Protein AF-A0A9P1BM18-F1 (afdb_monomer_lite)

Radius of gyration: 17.53 Å; chains: 1; bounding box: 38×43×51 Å

Structure (mmCIF, N/CA/C/O backbone):
data_AF-A0A9P1BM18-F1
#
_entry.id   AF-A0A9P1BM18-F1
#
loop_
_atom_site.group_PDB
_atom_site.id
_atom_site.type_symbol
_atom_site.label_atom_id
_atom_site.label_alt_id
_atom_site.label_comp_id
_atom_site.label_asym_id
_atom_site.label_entity_id
_atom_site.label_seq_id
_atom_site.pdbx_PDB_ins_code
_atom_site.Cartn_x
_atom_site.Cartn_y
_atom_site.Cartn_z
_atom_site.occupancy
_atom_site.B_iso_or_equiv
_atom_site.auth_seq_id
_atom_site.auth_comp_id
_atom_site.auth_asym_id
_atom_site.auth_atom_id
_atom_site.pdbx_PDB_model_num
ATOM 1 N N . MET A 1 1 ? -6.575 -26.253 1.799 1.00 38.50 1 MET A N 1
ATOM 2 C CA . MET A 1 1 ? -7.769 -25.428 2.100 1.00 38.50 1 MET A CA 1
ATOM 3 C C . MET A 1 1 ? -7.690 -24.158 1.262 1.00 38.50 1 MET A C 1
ATOM 5 O O . MET A 1 1 ? -6.862 -23.307 1.556 1.00 38.50 1 MET A O 1
ATOM 9 N N . ILE A 1 2 ? -8.467 -24.054 0.180 1.00 36.88 2 ILE A N 1
ATOM 10 C CA . ILE A 1 2 ? -8.461 -22.862 -0.682 1.00 36.88 2 ILE A CA 1
ATOM 11 C C . ILE A 1 2 ? -9.243 -21.767 0.045 1.00 36.88 2 ILE A C 1
ATOM 13 O O . ILE A 1 2 ? -10.461 -21.842 0.202 1.00 36.88 2 ILE A O 1
ATOM 17 N N . SER A 1 3 ? -8.512 -20.781 0.556 1.00 43.50 3 SER A N 1
ATOM 18 C CA . SER A 1 3 ? -9.068 -19.553 1.111 1.00 43.50 3 SER A CA 1
ATOM 19 C C . SER A 1 3 ? -9.891 -18.851 0.031 1.00 43.50 3 SER A C 1
ATOM 21 O O . SER A 1 3 ? -9.333 -18.417 -0.972 1.00 43.50 3 SER A O 1
ATOM 23 N N . LYS A 1 4 ? -11.208 -18.730 0.222 1.00 51.62 4 LYS A N 1
ATOM 24 C CA . LYS A 1 4 ? -12.074 -17.987 -0.700 1.00 51.62 4 LYS A CA 1
ATOM 25 C C . LYS A 1 4 ? -11.696 -16.497 -0.621 1.00 51.62 4 LYS A C 1
ATOM 27 O O . LYS A 1 4 ? -11.716 -15.912 0.456 1.00 51.62 4 LYS A O 1
ATOM 32 N N . SER A 1 5 ? -11.309 -15.871 -1.724 1.00 51.81 5 SER A N 1
ATOM 33 C CA . SER A 1 5 ? -11.218 -14.403 -1.811 1.00 51.81 5 SER A CA 1
ATOM 34 C C . SER A 1 5 ? -12.607 -13.873 -2.162 1.00 51.81 5 SER A C 1
ATOM 36 O O . SER A 1 5 ? -13.299 -14.493 -2.968 1.00 51.81 5 SER A O 1
ATOM 38 N N . ARG A 1 6 ? -13.072 -12.803 -1.505 1.00 58.78 6 ARG A N 1
ATOM 39 C CA . ARG A 1 6 ? -14.475 -12.342 -1.627 1.00 58.78 6 ARG A CA 1
ATOM 40 C C . ARG A 1 6 ? -14.665 -11.040 -2.391 1.00 58.78 6 ARG A C 1
ATOM 42 O O . ARG A 1 6 ? -15.806 -10.669 -2.633 1.00 58.78 6 ARG A O 1
ATOM 49 N N . VAL A 1 7 ? -13.590 -10.384 -2.809 1.00 53.41 7 VAL A N 1
ATOM 50 C CA . VAL A 1 7 ? -13.682 -9.179 -3.634 1.00 53.41 7 VAL A CA 1
ATOM 51 C C . VAL A 1 7 ? -12.636 -9.285 -4.730 1.00 53.41 7 VAL A C 1
ATOM 53 O O . VAL A 1 7 ? -11.467 -9.508 -4.435 1.00 53.41 7 VAL A O 1
ATOM 56 N N . VAL A 1 8 ? -13.096 -9.217 -5.975 1.00 51.72 8 VAL A N 1
ATOM 57 C CA . VAL A 1 8 ? -12.298 -9.132 -7.198 1.00 51.72 8 VAL A CA 1
ATOM 58 C C . VAL A 1 8 ? -12.982 -8.041 -8.004 1.00 51.72 8 VAL A C 1
ATOM 60 O O . VAL A 1 8 ? -14.107 -8.227 -8.463 1.00 51.72 8 VAL A O 1
ATOM 63 N N . PHE A 1 9 ? -12.343 -6.884 -8.104 1.00 57.38 9 PHE A N 1
ATOM 64 C CA . PHE A 1 9 ? -12.768 -5.830 -9.014 1.00 57.38 9 PHE A CA 1
ATOM 65 C C . PHE A 1 9 ? -11.879 -5.873 -10.254 1.00 57.38 9 PHE A C 1
ATOM 67 O O . PHE A 1 9 ? -10.694 -6.163 -10.147 1.00 57.38 9 PHE A O 1
ATOM 74 N N . ASN A 1 10 ? -12.463 -5.629 -11.420 1.00 48.59 10 ASN A N 1
ATOM 75 C CA . ASN A 1 10 ? -11.725 -5.370 -12.645 1.00 48.59 10 ASN A CA 1
ATOM 76 C C . ASN A 1 10 ? -12.544 -4.374 -13.469 1.00 48.59 10 ASN A C 1
ATOM 78 O O . ASN A 1 10 ? -13.496 -4.752 -14.152 1.00 48.59 10 ASN A O 1
ATOM 82 N N . ARG A 1 11 ? -12.193 -3.094 -13.370 1.00 55.22 11 ARG A N 1
ATOM 83 C CA . ARG A 1 11 ? -12.460 -2.109 -14.418 1.00 55.22 11 ARG A CA 1
ATOM 84 C C . ARG A 1 11 ? -11.160 -1.369 -14.674 1.00 55.22 11 ARG A C 1
ATOM 86 O O . ARG A 1 11 ? -10.4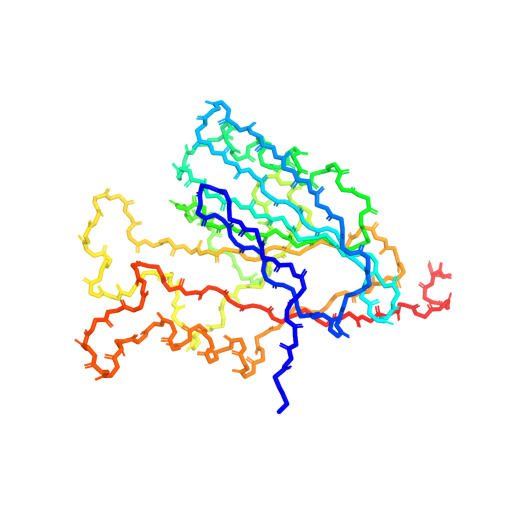62 -1.009 -13.730 1.00 55.22 11 ARG A O 1
ATOM 93 N N . GLU A 1 12 ? -10.819 -1.241 -15.952 1.00 61.03 12 GLU A N 1
ATOM 94 C CA . GLU A 1 12 ? -9.604 -0.564 -16.428 1.00 61.03 12 GLU A CA 1
ATOM 95 C C . GLU A 1 12 ? -8.284 -1.075 -15.814 1.00 61.03 12 GLU A C 1
ATOM 97 O O . GLU A 1 12 ? -7.310 -0.337 -15.713 1.00 61.03 12 GLU A O 1
ATOM 102 N N . GLY A 1 13 ? -8.228 -2.358 -15.430 1.00 65.44 13 GLY A N 1
ATOM 103 C CA . GLY A 1 13 ? -6.989 -3.011 -14.992 1.00 65.44 13 GLY A CA 1
ATOM 104 C C . GLY A 1 13 ? -6.655 -2.895 -13.501 1.00 65.44 13 GLY A C 1
ATOM 105 O O . GLY A 1 13 ? -5.585 -3.344 -13.102 1.00 65.44 13 GLY A O 1
ATOM 106 N N . LEU A 1 14 ? -7.546 -2.355 -12.659 1.00 70.56 14 LEU A N 1
ATOM 107 C CA . LEU A 1 14 ? -7.355 -2.340 -11.201 1.00 70.56 14 LEU A CA 1
ATOM 108 C C . LEU A 1 14 ? -8.035 -3.524 -10.517 1.00 70.56 14 LEU A C 1
ATOM 110 O O . LEU A 1 14 ? -9.231 -3.748 -10.707 1.00 70.56 14 LEU A O 1
ATOM 114 N N . LEU A 1 15 ? -7.282 -4.217 -9.656 1.00 72.19 15 LEU A N 1
ATOM 115 C CA . LEU A 1 15 ? -7.752 -5.337 -8.845 1.00 72.19 15 LEU A CA 1
ATOM 116 C C . LEU A 1 15 ? -7.402 -5.134 -7.369 1.00 72.19 15 LEU A C 1
ATOM 118 O O . LEU A 1 15 ? -6.233 -5.072 -7.002 1.00 72.19 15 LEU A O 1
ATOM 122 N N . ILE A 1 16 ? -8.422 -5.136 -6.507 1.00 73.94 16 ILE A N 1
ATOM 123 C CA . ILE A 1 16 ? -8.250 -5.277 -5.057 1.00 73.94 16 ILE A CA 1
ATOM 124 C C . ILE A 1 16 ? -8.775 -6.653 -4.658 1.00 73.94 16 ILE A C 1
ATOM 126 O O . ILE A 1 16 ? -9.973 -6.920 -4.773 1.00 73.94 16 ILE A O 1
ATOM 130 N N . ALA A 1 17 ? -7.873 -7.518 -4.191 1.00 74.12 17 ALA A N 1
ATOM 131 C CA . ALA A 1 17 ? -8.200 -8.858 -3.726 1.00 74.12 17 ALA A CA 1
ATOM 132 C C . ALA A 1 17 ? -8.151 -8.930 -2.200 1.00 74.12 17 ALA A C 1
ATOM 134 O O . ALA A 1 17 ? -7.119 -8.685 -1.578 1.00 74.12 17 ALA A O 1
ATOM 135 N N . VAL A 1 18 ? -9.273 -9.316 -1.595 1.00 72.00 18 VAL A N 1
ATOM 136 C CA . VAL A 1 18 ? -9.403 -9.390 -0.138 1.00 72.00 18 VAL A CA 1
ATOM 137 C C . VAL A 1 18 ? -9.778 -10.805 0.295 1.00 72.00 18 VAL A C 1
ATOM 139 O O . VAL A 1 18 ? -10.767 -11.387 -0.172 1.00 72.00 18 VAL A O 1
ATOM 142 N N . LYS A 1 19 ? -8.987 -11.374 1.209 1.00 74.75 19 LYS A N 1
ATOM 143 C CA . LYS A 1 19 ? -9.216 -12.714 1.759 1.00 74.75 19 LYS A CA 1
ATOM 144 C C . LYS A 1 19 ? -10.494 -12.724 2.605 1.00 74.75 19 LYS A C 1
ATOM 146 O O . LYS A 1 19 ? -10.642 -11.951 3.545 1.00 74.75 19 LYS A O 1
ATOM 151 N N . SER A 1 20 ? -11.433 -13.625 2.307 1.00 67.81 20 SER A N 1
ATOM 152 C CA . SER A 1 20 ? -12.769 -13.571 2.921 1.00 67.81 20 SER A CA 1
ATOM 153 C C . SER A 1 20 ? -12.772 -13.806 4.425 1.00 67.81 20 SER A C 1
ATOM 155 O O . SER A 1 20 ? -13.683 -13.366 5.112 1.00 67.81 20 SER A O 1
ATOM 157 N N . SER A 1 21 ? -11.792 -14.553 4.937 1.00 70.31 21 SER A N 1
ATOM 158 C CA . SER A 1 21 ? -11.707 -14.879 6.362 1.00 70.31 21 SER A CA 1
ATOM 159 C C . SER A 1 21 ? -11.237 -13.703 7.218 1.00 70.31 21 SER A C 1
ATOM 161 O O . SER A 1 21 ? -11.255 -13.813 8.437 1.00 70.31 21 SER A O 1
ATOM 163 N N . VAL A 1 22 ? -10.763 -12.618 6.598 1.00 66.38 22 VAL A N 1
ATOM 164 C CA . VAL A 1 22 ? -10.211 -11.452 7.302 1.00 66.38 22 VAL A CA 1
ATOM 165 C C . VAL A 1 22 ? -11.059 -10.196 7.117 1.00 66.38 22 VAL A C 1
ATOM 167 O O . VAL A 1 22 ? -10.648 -9.128 7.559 1.00 66.38 22 VAL A O 1
ATOM 170 N N . CYS A 1 23 ? -12.236 -10.299 6.486 1.00 68.19 23 CYS A N 1
ATOM 171 C CA . CYS A 1 23 ? -13.087 -9.142 6.218 1.00 68.19 23 CYS A CA 1
ATOM 172 C C . CYS A 1 23 ? -14.573 -9.460 6.354 1.00 68.19 23 CYS A C 1
ATOM 174 O O . CYS A 1 23 ? -15.106 -10.332 5.661 1.00 68.19 23 CYS A O 1
ATOM 176 N N . ALA A 1 24 ? -15.248 -8.691 7.206 1.00 65.12 24 ALA A N 1
ATOM 177 C CA . ALA A 1 24 ? -16.700 -8.583 7.207 1.00 65.12 24 ALA A CA 1
ATOM 178 C C . ALA A 1 24 ? -17.136 -7.364 6.374 1.00 65.12 24 ALA A C 1
ATOM 180 O O . ALA A 1 24 ? -16.486 -6.320 6.425 1.00 65.12 24 ALA A O 1
ATOM 181 N N . ALA A 1 25 ? -18.235 -7.533 5.627 1.00 65.75 25 ALA A N 1
ATOM 182 C CA . ALA A 1 25 ? -18.976 -6.483 4.919 1.00 65.75 25 ALA A CA 1
ATOM 183 C C . ALA A 1 25 ? -18.112 -5.485 4.114 1.00 65.75 25 ALA A C 1
ATOM 185 O O . ALA A 1 25 ? -18.118 -4.297 4.431 1.00 65.75 25 ALA A O 1
ATOM 186 N N . PRO A 1 26 ? -17.364 -5.935 3.084 1.00 80.06 26 PRO A N 1
ATOM 187 C CA . PRO A 1 26 ? -16.617 -5.006 2.252 1.00 80.06 26 PRO A CA 1
ATOM 188 C C . PRO A 1 26 ? -17.572 -4.077 1.487 1.00 80.06 26 PRO A C 1
ATOM 190 O O . PRO A 1 26 ? -18.497 -4.557 0.828 1.00 80.06 26 PRO A O 1
ATOM 193 N N . SER A 1 27 ? -17.336 -2.769 1.550 1.00 82.19 27 SER A N 1
ATOM 194 C CA . SER A 1 27 ? -17.999 -1.769 0.708 1.00 82.19 27 SER A CA 1
ATOM 195 C C . SER A 1 27 ? -17.000 -1.143 -0.247 1.00 82.19 27 SER A C 1
ATOM 197 O O . SER A 1 27 ? -15.824 -0.984 0.071 1.00 82.19 27 SER A O 1
ATOM 199 N N . TRP A 1 28 ? -17.473 -0.797 -1.436 1.00 83.38 28 TRP A N 1
ATOM 200 C CA . TRP A 1 28 ? -16.629 -0.313 -2.515 1.00 83.38 28 TRP A CA 1
ATOM 201 C C . TRP A 1 28 ? -17.004 1.111 -2.913 1.00 83.38 28 TRP A C 1
ATOM 203 O O . TRP A 1 28 ? -18.168 1.505 -2.845 1.00 83.38 28 TRP A O 1
ATOM 213 N N . SER A 1 29 ? -15.992 1.862 -3.337 1.00 85.75 29 SER A N 1
ATOM 214 C CA . SER A 1 29 ? -16.136 3.188 -3.929 1.00 85.75 29 SER A CA 1
ATOM 215 C C . SER A 1 29 ? -15.169 3.335 -5.098 1.00 85.75 29 SER A C 1
ATOM 217 O O . SER A 1 29 ? -14.060 2.802 -5.056 1.00 85.75 29 SER A O 1
ATOM 219 N N . GLU A 1 30 ? -15.579 4.074 -6.124 1.00 87.56 30 GLU A N 1
ATOM 220 C CA . GLU A 1 30 ? -14.710 4.458 -7.233 1.00 87.56 30 GLU A CA 1
ATOM 221 C C . GLU A 1 30 ? -14.822 5.948 -7.534 1.00 87.56 30 GLU A C 1
ATOM 223 O O . GLU A 1 30 ? -15.823 6.595 -7.211 1.00 87.56 30 GLU A O 1
ATOM 228 N N . ARG A 1 31 ? -13.786 6.485 -8.174 1.00 85.88 31 ARG A N 1
ATOM 229 C CA . ARG A 1 31 ? -13.796 7.826 -8.746 1.00 85.88 31 ARG A CA 1
ATOM 230 C C . ARG A 1 31 ? -13.181 7.805 -10.130 1.00 85.88 31 ARG A C 1
ATOM 232 O O . ARG A 1 31 ? -12.034 7.403 -10.288 1.00 85.88 31 ARG A O 1
ATOM 239 N N . ASP A 1 32 ? -13.938 8.300 -11.098 1.00 87.12 32 ASP A N 1
ATOM 240 C CA . ASP A 1 32 ? -13.407 8.630 -12.411 1.00 87.12 32 ASP A CA 1
ATOM 241 C C . ASP A 1 32 ? -12.594 9.929 -12.347 1.00 87.12 32 ASP A C 1
ATOM 243 O O . ASP A 1 32 ? -13.028 10.935 -11.775 1.00 87.12 32 ASP A O 1
ATOM 247 N N . PHE A 1 33 ? -11.416 9.907 -12.959 1.00 83.62 33 PHE A N 1
ATOM 248 C CA . PHE A 1 33 ? -10.616 11.085 -13.240 1.00 83.62 33 PHE A CA 1
ATOM 249 C C . PHE A 1 33 ? -10.586 11.332 -14.751 1.00 83.62 33 PHE A C 1
ATOM 251 O O . PHE A 1 33 ? -9.794 10.743 -15.496 1.00 83.62 33 PHE A O 1
ATOM 258 N N . LYS A 1 34 ? -11.444 12.257 -15.197 1.00 86.38 34 LYS A N 1
ATOM 259 C CA . LYS A 1 34 ? -11.508 12.772 -16.576 1.00 86.38 34 LYS A CA 1
ATOM 260 C C . LYS A 1 34 ? -11.707 11.685 -17.648 1.00 86.38 34 LYS A C 1
ATOM 262 O O . LYS A 1 34 ? -11.167 11.824 -18.748 1.00 86.38 34 LYS A O 1
ATOM 267 N N . GLY A 1 35 ? -12.445 10.618 -17.347 1.00 78.44 35 GLY A N 1
ATOM 268 C CA . GLY A 1 35 ? -12.752 9.522 -18.271 1.00 78.44 35 GLY A CA 1
ATOM 269 C C . GLY A 1 35 ? -11.536 8.697 -18.691 1.00 78.44 35 GLY A C 1
ATOM 270 O O . GLY A 1 35 ? -11.538 8.138 -19.786 1.00 78.44 35 GLY A O 1
ATOM 271 N N . LYS A 1 36 ? -10.447 8.730 -17.910 1.00 72.94 36 LYS A N 1
ATOM 272 C CA . LYS A 1 36 ? -9.148 8.144 -18.296 1.00 72.94 36 LYS A CA 1
ATOM 273 C C . LYS A 1 36 ? -8.527 7.236 -17.250 1.00 72.94 36 LYS A C 1
ATOM 275 O O . LYS A 1 36 ? -7.658 6.445 -17.608 1.00 72.94 36 LYS A O 1
ATOM 280 N N . VAL A 1 37 ? -8.845 7.457 -15.980 1.00 76.38 37 VAL A N 1
ATOM 281 C CA . VAL A 1 37 ? -8.284 6.710 -14.857 1.00 76.38 37 VAL A CA 1
ATOM 282 C C . VAL A 1 37 ? -9.360 6.547 -13.805 1.00 76.38 37 VAL A C 1
ATOM 284 O O . VAL A 1 37 ? -10.031 7.514 -13.451 1.00 76.38 37 VAL A O 1
ATOM 287 N N . ILE A 1 38 ? -9.455 5.341 -13.259 1.00 82.44 38 ILE A N 1
ATOM 288 C CA . ILE A 1 38 ? -10.292 5.038 -12.106 1.00 82.44 38 ILE A CA 1
ATOM 289 C C . ILE A 1 38 ? -9.420 4.999 -10.848 1.00 82.44 38 ILE A C 1
ATOM 291 O O . ILE A 1 38 ? -8.350 4.395 -10.830 1.00 82.44 38 ILE A O 1
ATOM 295 N N . PHE A 1 39 ? -9.885 5.628 -9.774 1.00 88.94 39 PHE A N 1
ATOM 296 C CA . PHE A 1 39 ? -9.412 5.364 -8.417 1.00 88.94 39 PHE A CA 1
ATOM 297 C C . PHE A 1 39 ? -10.377 4.388 -7.753 1.00 88.94 39 PHE A C 1
ATOM 299 O O . PHE A 1 39 ? -11.590 4.569 -7.840 1.00 88.94 39 PHE A O 1
ATOM 306 N N . GLY A 1 40 ? -9.855 3.357 -7.095 1.00 88.88 40 GLY A N 1
ATOM 307 C CA . GLY A 1 40 ? -10.645 2.339 -6.408 1.00 88.88 40 GLY A CA 1
ATOM 308 C C . GLY A 1 40 ? -10.428 2.386 -4.903 1.00 88.88 40 GLY A C 1
ATOM 309 O O . GLY A 1 40 ? -9.312 2.586 -4.435 1.00 88.88 40 GLY A O 1
ATOM 310 N N . GLY A 1 41 ? -11.489 2.180 -4.132 1.00 89.31 41 GLY A N 1
ATOM 311 C CA . GLY A 1 41 ? -11.440 2.081 -2.679 1.00 89.31 41 GLY A CA 1
ATOM 312 C C . GLY A 1 41 ? -12.266 0.903 -2.179 1.00 89.31 41 GLY A C 1
ATOM 313 O O . GLY A 1 41 ? -13.381 0.682 -2.653 1.00 89.31 41 GLY A O 1
ATOM 314 N N . VAL A 1 42 ? -11.737 0.164 -1.207 1.00 88.12 42 VAL A N 1
ATOM 315 C CA . VAL A 1 42 ? -12.467 -0.879 -0.478 1.00 88.12 42 VAL A CA 1
ATOM 316 C C . VAL A 1 42 ? -12.373 -0.596 1.011 1.00 88.12 42 VAL A C 1
ATOM 318 O O . VAL A 1 42 ? -11.280 -0.561 1.574 1.00 88.12 42 VAL A O 1
ATOM 321 N N . ASP A 1 43 ? -13.527 -0.439 1.646 1.00 88.81 43 ASP A N 1
ATOM 322 C CA . ASP A 1 43 ? -1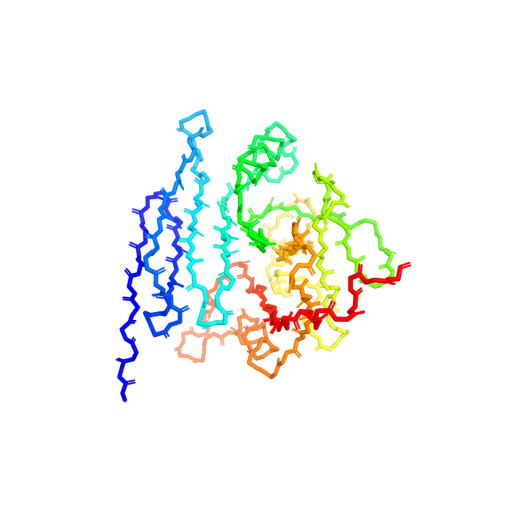3.649 -0.392 3.096 1.00 88.81 43 ASP A CA 1
ATOM 323 C C . ASP A 1 43 ? -14.061 -1.770 3.609 1.00 88.81 43 ASP A C 1
ATOM 325 O O . ASP A 1 43 ? -14.880 -2.447 2.992 1.00 88.81 43 ASP A O 1
ATOM 329 N N . PHE A 1 44 ? -13.522 -2.200 4.743 1.00 87.44 44 PHE A N 1
ATOM 330 C CA . PHE A 1 44 ? -13.914 -3.446 5.395 1.00 87.44 44 PHE A CA 1
ATOM 331 C C . PHE A 1 44 ? -13.653 -3.394 6.898 1.00 87.44 44 PHE A C 1
ATOM 333 O O . PHE A 1 44 ? -12.897 -2.556 7.396 1.00 87.44 44 PHE A O 1
ATOM 340 N N . GLN A 1 45 ? -14.252 -4.327 7.639 1.00 87.94 45 GLN A N 1
ATOM 341 C CA . GLN A 1 45 ? -13.941 -4.516 9.052 1.00 87.94 45 GLN A CA 1
ATOM 342 C C . GLN A 1 45 ? -12.981 -5.694 9.250 1.00 87.94 45 GLN A C 1
ATOM 344 O O . GLN A 1 45 ? -13.272 -6.824 8.847 1.00 87.94 45 GLN A O 1
ATOM 349 N N . HIS A 1 46 ? -11.840 -5.427 9.885 1.00 86.81 46 HIS A N 1
ATOM 350 C CA . HIS A 1 46 ? -10.867 -6.439 10.297 1.00 86.81 46 HIS A CA 1
ATOM 351 C C . HIS A 1 46 ? -11.381 -7.213 11.530 1.00 86.81 46 HIS A C 1
ATOM 353 O O . HIS A 1 46 ? -12.092 -6.625 12.347 1.00 86.81 46 HIS A O 1
ATOM 359 N N . PRO A 1 47 ? -10.991 -8.486 11.760 1.00 84.75 47 PRO A N 1
ATOM 360 C CA . PRO A 1 47 ? -11.456 -9.276 12.906 1.00 84.75 47 PRO A CA 1
ATOM 361 C C . PRO A 1 47 ? -11.183 -8.655 14.282 1.00 84.75 47 PRO A C 1
ATOM 363 O O . PRO A 1 47 ? -11.865 -8.979 15.246 1.00 84.75 47 PRO A O 1
ATOM 366 N N . CYS A 1 48 ? -10.216 -7.737 14.387 1.00 84.75 48 CYS A N 1
ATOM 367 C CA . CYS A 1 48 ? -9.970 -6.977 15.620 1.00 84.75 48 CYS A CA 1
ATOM 368 C C . CYS A 1 48 ? -10.975 -5.830 15.866 1.00 84.75 48 CYS A C 1
ATOM 370 O O . CYS A 1 48 ? -10.840 -5.099 16.846 1.00 84.75 48 CYS A O 1
ATOM 372 N N . GLY A 1 49 ? -11.954 -5.645 14.976 1.00 87.62 49 GLY A N 1
ATOM 373 C CA . GLY A 1 49 ? -12.982 -4.607 15.034 1.00 87.62 49 GLY A CA 1
ATOM 374 C C . GLY A 1 49 ? -12.636 -3.315 14.288 1.00 87.62 49 GLY A C 1
ATOM 375 O O . GLY A 1 49 ? -13.535 -2.500 14.086 1.00 87.62 49 GLY A O 1
ATOM 376 N N . ALA A 1 50 ? -11.383 -3.134 13.851 1.00 89.56 50 ALA A N 1
ATOM 377 C CA . ALA A 1 50 ? -10.948 -1.938 13.130 1.00 89.56 50 ALA A CA 1
ATOM 378 C C . ALA A 1 50 ? -11.636 -1.809 11.763 1.00 89.56 50 ALA A C 1
ATOM 380 O O . ALA A 1 50 ? -11.668 -2.769 10.989 1.00 89.56 50 ALA A O 1
ATOM 381 N N . ARG A 1 51 ? -12.130 -0.607 11.445 1.00 91.50 51 ARG A N 1
ATOM 382 C CA . ARG A 1 51 ? -12.555 -0.245 10.083 1.00 91.50 51 ARG A CA 1
ATOM 383 C C . ARG A 1 51 ? -11.335 0.186 9.274 1.00 91.50 51 ARG A C 1
ATOM 385 O O . ARG A 1 51 ? -10.669 1.150 9.656 1.00 91.50 51 ARG A O 1
ATOM 392 N N . ILE A 1 52 ? -11.057 -0.520 8.185 1.00 91.12 52 ILE A N 1
ATOM 393 C CA . ILE A 1 52 ? -9.904 -0.297 7.311 1.00 91.12 52 ILE A CA 1
ATOM 394 C C . ILE A 1 52 ? -10.405 0.122 5.935 1.00 91.12 52 ILE A C 1
ATOM 396 O O . ILE A 1 52 ? -11.343 -0.482 5.423 1.00 91.12 52 ILE A O 1
ATOM 400 N N . ARG A 1 53 ? -9.754 1.120 5.343 1.00 91.94 53 ARG A N 1
ATOM 401 C CA . ARG A 1 53 ? -9.933 1.520 3.947 1.00 91.94 53 ARG A CA 1
ATOM 402 C C . ARG A 1 53 ? -8.636 1.292 3.190 1.00 91.94 53 ARG A C 1
ATOM 404 O O . ARG A 1 53 ? -7.592 1.766 3.626 1.00 91.94 53 ARG A O 1
ATOM 411 N N . VAL A 1 54 ? -8.706 0.592 2.064 1.00 90.94 54 VAL A N 1
ATOM 412 C CA . VAL A 1 54 ? -7.598 0.445 1.113 1.00 90.94 54 VAL A CA 1
ATOM 413 C C . VAL A 1 54 ? -7.967 1.193 -0.157 1.00 90.94 54 VAL A C 1
ATOM 415 O O . VAL A 1 54 ? -9.029 0.944 -0.724 1.00 90.94 54 VAL A O 1
ATOM 418 N N . ILE A 1 55 ? -7.104 2.104 -0.593 1.00 91.19 55 ILE A N 1
ATOM 419 C CA . ILE A 1 55 ? -7.291 2.943 -1.777 1.00 91.19 55 ILE A CA 1
ATOM 420 C C . ILE A 1 55 ? -6.178 2.647 -2.774 1.00 91.19 55 ILE A C 1
ATOM 422 O O . ILE A 1 55 ? -5.007 2.560 -2.396 1.00 91.19 55 ILE A O 1
ATOM 426 N N . THR A 1 56 ? -6.548 2.523 -4.047 1.00 90.38 56 THR A N 1
ATOM 427 C CA . THR A 1 56 ? -5.609 2.305 -5.139 1.00 90.38 56 THR A CA 1
ATOM 428 C C . THR A 1 56 ? -5.963 3.026 -6.427 1.00 90.38 56 THR A C 1
ATOM 430 O O . THR A 1 56 ? -7.076 3.522 -6.599 1.00 90.38 56 THR A O 1
ATOM 433 N N . GLY A 1 57 ? -4.993 3.108 -7.330 1.00 88.25 57 GLY A N 1
ATOM 434 C CA . GLY A 1 57 ? -5.130 3.722 -8.640 1.00 88.25 57 GLY A CA 1
ATOM 435 C C . GLY A 1 57 ? -3.914 3.440 -9.518 1.00 88.25 57 GLY A C 1
ATOM 436 O O . GLY A 1 57 ? -2.962 2.786 -9.097 1.00 88.25 57 GLY A O 1
ATOM 437 N N . HIS A 1 58 ? -3.950 3.963 -10.738 1.00 85.38 58 HIS A N 1
ATOM 438 C CA . HIS A 1 58 ? -2.825 3.946 -11.668 1.00 85.38 58 HIS A CA 1
ATOM 439 C C . HIS A 1 58 ? -2.573 5.376 -12.150 1.00 85.38 58 HIS A C 1
ATOM 441 O O . HIS A 1 58 ? -3.427 5.998 -12.788 1.00 85.38 58 HIS A O 1
ATOM 447 N N . MET A 1 59 ? -1.420 5.931 -11.792 1.00 82.50 59 MET A N 1
ATOM 448 C CA . MET A 1 59 ? -1.101 7.336 -12.013 1.00 82.50 59 MET A CA 1
ATOM 449 C C . MET A 1 59 ? -0.215 7.525 -13.231 1.00 82.50 59 MET A C 1
ATOM 451 O O . MET A 1 59 ? 0.614 6.687 -13.581 1.00 82.50 59 MET A O 1
ATOM 455 N N . ARG A 1 60 ? -0.353 8.689 -13.858 1.00 81.62 60 ARG A N 1
ATOM 456 C CA . ARG A 1 60 ? 0.657 9.216 -14.767 1.00 81.62 60 ARG A CA 1
ATOM 457 C C . ARG A 1 60 ? 1.652 9.981 -13.901 1.00 81.62 60 ARG A C 1
ATOM 459 O O . ARG A 1 60 ? 1.271 10.980 -13.300 1.00 81.62 60 ARG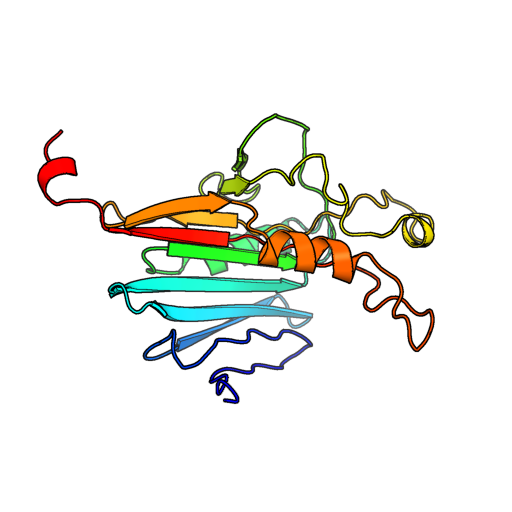 A O 1
ATOM 466 N N . GLY A 1 61 ? 2.894 9.512 -13.809 1.00 79.81 61 GLY A N 1
ATOM 467 C CA . GLY A 1 61 ? 3.921 10.190 -13.011 1.00 79.81 61 GLY A CA 1
ATOM 468 C C . GLY A 1 61 ? 4.057 11.670 -13.386 1.00 79.81 61 GLY A C 1
ATOM 469 O O . GLY A 1 61 ? 3.871 12.036 -14.551 1.00 79.81 61 GLY A O 1
ATOM 470 N N . ARG A 1 62 ? 4.371 12.520 -12.402 1.00 78.81 62 ARG A N 1
ATOM 471 C CA . ARG A 1 62 ? 4.462 13.989 -12.506 1.00 78.81 62 ARG A CA 1
ATOM 472 C C . ARG A 1 62 ? 3.156 14.694 -12.893 1.00 78.81 62 ARG A C 1
ATOM 474 O O . ARG A 1 62 ? 3.179 15.833 -13.359 1.00 78.81 62 ARG A O 1
ATOM 481 N N . ASN A 1 63 ? 2.009 14.042 -12.720 1.00 86.12 63 ASN A N 1
ATOM 482 C CA . ASN A 1 63 ? 0.694 14.638 -12.950 1.00 86.12 63 ASN A CA 1
ATOM 483 C C . ASN A 1 63 ? 0.074 15.115 -11.630 1.00 86.12 63 ASN A C 1
ATOM 485 O O . ASN A 1 63 ? -0.714 14.397 -11.013 1.00 86.12 63 ASN A O 1
ATOM 489 N N . GLN A 1 64 ? 0.418 16.336 -11.209 1.00 86.38 64 GLN A N 1
ATOM 490 C CA . GLN A 1 64 ? -0.021 16.880 -9.918 1.00 86.38 64 GLN A CA 1
ATOM 491 C C . GLN A 1 64 ? -1.547 16.912 -9.772 1.00 86.38 64 GLN A C 1
ATOM 493 O O . GLN A 1 64 ? -2.067 16.524 -8.737 1.00 86.38 64 GLN A O 1
ATOM 498 N N . GLU A 1 65 ? -2.281 17.282 -10.825 1.00 90.25 65 GLU A N 1
ATOM 499 C CA . GLU A 1 65 ? -3.748 17.332 -10.782 1.00 90.25 65 GLU A CA 1
ATOM 500 C C . GLU A 1 65 ? -4.364 15.954 -10.484 1.00 90.25 65 GLU A C 1
ATOM 502 O O . GLU A 1 65 ? -5.344 15.839 -9.748 1.00 90.25 65 GLU A O 1
ATOM 507 N N . GLN A 1 66 ? -3.776 14.893 -11.043 1.00 88.25 66 GLN A N 1
ATOM 508 C CA . GLN A 1 66 ? -4.208 13.526 -10.771 1.00 88.25 66 GLN A CA 1
ATOM 509 C C . GLN A 1 66 ? -3.856 13.096 -9.342 1.00 88.25 66 GLN A C 1
ATOM 511 O O . GLN A 1 66 ? -4.677 12.451 -8.689 1.00 88.25 66 GLN A O 1
ATOM 516 N N . LEU A 1 67 ? -2.666 13.462 -8.854 1.00 86.12 67 LEU A N 1
ATOM 517 C CA . LEU A 1 67 ? -2.246 13.198 -7.475 1.00 86.12 67 LEU A CA 1
ATOM 518 C C . LEU A 1 67 ? -3.146 13.920 -6.462 1.00 86.12 67 LEU A C 1
ATOM 520 O O . LEU A 1 67 ? -3.571 13.305 -5.485 1.00 86.12 67 LEU A O 1
ATOM 524 N N . ASP A 1 68 ? -3.512 15.175 -6.723 1.00 88.56 68 ASP A N 1
ATOM 525 C CA . ASP A 1 68 ? -4.419 15.958 -5.878 1.00 88.56 68 ASP A CA 1
ATOM 526 C C . ASP A 1 68 ? -5.823 15.339 -5.850 1.00 88.56 68 ASP A C 1
ATOM 528 O O . ASP A 1 68 ? -6.421 15.175 -4.783 1.00 88.56 68 ASP A O 1
ATOM 532 N N . ALA A 1 69 ? -6.346 14.927 -7.012 1.00 90.12 69 ALA A N 1
ATOM 533 C CA . ALA A 1 69 ? -7.639 14.252 -7.106 1.00 90.12 69 ALA A CA 1
ATOM 534 C C . ALA A 1 69 ? -7.648 12.903 -6.365 1.00 90.12 69 ALA A C 1
ATOM 536 O O . ALA A 1 69 ? -8.644 12.546 -5.726 1.00 90.12 69 ALA A O 1
ATOM 537 N N . PHE A 1 70 ? -6.536 12.168 -6.424 1.00 89.56 70 PHE A N 1
ATOM 538 C CA . PHE A 1 70 ? -6.352 10.926 -5.683 1.00 89.56 70 PHE A CA 1
ATOM 539 C C . PHE A 1 70 ? -6.283 11.170 -4.170 1.00 89.56 70 PHE A C 1
ATOM 541 O O . PHE A 1 70 ? -6.971 10.488 -3.408 1.00 89.56 70 PHE A O 1
ATOM 548 N N . GLY A 1 71 ? -5.538 12.189 -3.730 1.00 87.81 71 GLY A N 1
ATOM 549 C CA . GLY A 1 71 ? -5.488 12.618 -2.331 1.00 87.81 71 GLY A CA 1
ATOM 550 C C . GLY A 1 71 ? -6.859 13.046 -1.796 1.00 87.81 71 GLY A C 1
ATOM 551 O O . GLY A 1 71 ? -7.244 12.657 -0.693 1.00 87.81 71 GLY A O 1
ATOM 552 N N . ALA A 1 72 ? -7.648 13.768 -2.598 1.00 89.19 72 ALA A N 1
ATOM 553 C CA . ALA A 1 72 ? -9.019 14.138 -2.252 1.00 89.19 72 ALA A CA 1
ATOM 554 C C . ALA A 1 72 ? -9.929 12.906 -2.095 1.00 89.19 72 ALA A C 1
ATOM 556 O O . ALA A 1 72 ? -10.668 12.807 -1.117 1.00 89.19 72 ALA A O 1
ATOM 557 N N . PHE A 1 73 ? -9.834 11.932 -3.007 1.00 89.75 73 PHE A N 1
ATOM 558 C CA . PHE A 1 73 ? -10.569 10.667 -2.891 1.00 89.75 73 PHE A CA 1
ATOM 559 C C . PHE A 1 73 ? -10.161 9.861 -1.650 1.00 89.75 73 PHE A C 1
ATOM 561 O O . PHE A 1 73 ? -11.008 9.267 -0.979 1.00 89.75 73 PHE A O 1
ATOM 568 N N . ALA A 1 74 ? -8.873 9.861 -1.307 1.00 87.00 74 ALA A N 1
ATOM 569 C CA . ALA A 1 74 ? -8.390 9.230 -0.087 1.00 87.00 74 ALA A CA 1
ATOM 570 C C . ALA A 1 74 ? -8.926 9.919 1.180 1.00 87.00 74 ALA A C 1
ATOM 572 O O . ALA A 1 74 ? -9.248 9.250 2.162 1.00 87.00 74 ALA A O 1
ATOM 573 N N . ALA A 1 75 ? -9.087 11.245 1.157 1.00 85.75 75 ALA A N 1
ATOM 574 C CA . ALA A 1 75 ? -9.549 12.020 2.304 1.00 85.75 75 ALA A CA 1
ATOM 575 C C . ALA A 1 75 ? -11.016 11.751 2.699 1.00 85.75 75 ALA A C 1
ATOM 577 O O . ALA A 1 75 ? -11.358 11.918 3.873 1.00 85.75 75 ALA A O 1
ATOM 578 N N . GLU A 1 76 ? -11.857 11.292 1.769 1.00 87.00 76 GLU A N 1
ATOM 579 C CA . GLU A 1 76 ? -13.298 11.046 1.968 1.00 87.00 76 GLU A CA 1
ATOM 580 C C . GLU A 1 76 ? -13.627 9.874 2.896 1.00 87.00 76 GLU A C 1
ATOM 582 O O . GLU A 1 76 ? -14.742 9.778 3.411 1.00 87.00 76 GLU A O 1
ATOM 587 N N . GLY A 1 77 ? -12.663 8.982 3.131 1.00 80.50 77 GLY A N 1
ATOM 588 C CA . GLY A 1 77 ? -12.837 7.849 4.030 1.00 80.50 77 GLY A CA 1
ATOM 589 C C . GLY A 1 77 ? -13.167 8.275 5.464 1.00 80.50 77 GLY A C 1
ATOM 590 O O . GLY A 1 77 ? -12.710 9.302 5.961 1.00 80.50 77 GLY A O 1
ATOM 591 N N . THR A 1 78 ? -13.936 7.448 6.177 1.00 85.12 78 THR A N 1
ATOM 592 C CA . THR A 1 78 ? -14.130 7.568 7.641 1.00 85.12 78 THR A CA 1
ATOM 593 C C . THR A 1 78 ? -13.536 6.383 8.402 1.00 85.12 78 THR A C 1
ATOM 595 O O . THR A 1 78 ? -13.841 6.171 9.583 1.00 85.12 78 THR A O 1
ATOM 598 N N . ALA A 1 79 ? -12.718 5.579 7.718 1.00 90.31 79 ALA A N 1
ATOM 599 C CA . ALA A 1 79 ? -12.056 4.423 8.292 1.00 90.31 79 ALA A CA 1
ATOM 600 C C . ALA A 1 79 ? -11.075 4.840 9.393 1.00 90.31 79 ALA A C 1
ATOM 602 O O . ALA A 1 79 ? -10.565 5.959 9.426 1.00 90.31 79 ALA A O 1
ATOM 603 N N . GLN A 1 80 ? -10.835 3.926 10.326 1.00 92.88 80 GLN A N 1
ATOM 604 C CA . GLN A 1 80 ? -9.914 4.161 11.435 1.00 92.88 80 GLN A CA 1
ATOM 605 C C . GLN A 1 80 ? -8.466 4.023 10.974 1.00 92.88 80 GLN A C 1
ATOM 607 O O . GLN A 1 80 ? -7.601 4.744 11.469 1.00 92.88 80 GLN A O 1
ATOM 612 N N . ILE A 1 81 ? -8.233 3.116 10.024 1.00 92.75 81 ILE A N 1
ATOM 613 C CA . ILE A 1 81 ? -6.956 2.899 9.354 1.00 92.75 81 ILE A CA 1
ATOM 614 C C . ILE A 1 81 ? -7.162 3.095 7.854 1.00 92.75 81 ILE A C 1
ATOM 616 O O . ILE A 1 81 ? -8.077 2.509 7.272 1.00 92.75 81 ILE A O 1
ATOM 620 N N . GLU A 1 82 ? -6.301 3.890 7.234 1.00 93.44 82 GLU A N 1
ATOM 621 C CA . GLU A 1 82 ? -6.272 4.099 5.788 1.00 93.44 82 GLU A CA 1
ATOM 622 C C . GLU A 1 82 ? -4.960 3.566 5.227 1.00 93.44 82 GLU A C 1
ATOM 624 O O . GLU A 1 82 ? -3.894 3.789 5.800 1.00 93.44 82 GLU A O 1
ATOM 629 N N . VAL A 1 83 ? -5.053 2.844 4.117 1.00 93.00 83 VAL A N 1
ATOM 630 C CA . VAL A 1 83 ? -3.918 2.331 3.358 1.00 93.00 83 VAL A CA 1
ATOM 631 C C . VAL A 1 83 ? -4.050 2.843 1.935 1.00 93.00 83 VAL A C 1
ATOM 633 O O . VAL A 1 83 ? -5.073 2.632 1.287 1.00 93.00 83 VAL A O 1
ATOM 636 N N . ILE A 1 84 ? -3.011 3.503 1.446 1.00 91.75 84 ILE A N 1
ATOM 637 C CA . ILE A 1 84 ? -2.921 4.003 0.084 1.00 91.75 84 ILE A CA 1
ATOM 638 C C . ILE A 1 84 ? -1.797 3.266 -0.626 1.00 91.75 84 ILE A C 1
ATOM 640 O O . ILE A 1 84 ? -0.673 3.216 -0.134 1.00 91.75 84 ILE A O 1
ATOM 644 N N . THR A 1 85 ? -2.097 2.724 -1.797 1.00 89.88 85 THR A N 1
ATOM 645 C CA . THR A 1 85 ? -1.113 2.076 -2.663 1.00 89.88 85 THR A CA 1
ATOM 646 C C . THR A 1 85 ? -1.485 2.290 -4.118 1.00 89.88 85 THR A C 1
ATOM 648 O O . THR A 1 85 ? -2.654 2.201 -4.458 1.00 89.88 85 THR A O 1
ATOM 651 N N . ALA A 1 86 ? -0.542 2.586 -4.997 1.00 86.44 86 ALA A N 1
ATOM 652 C CA . ALA A 1 86 ? -0.811 2.745 -6.424 1.00 86.44 86 ALA A CA 1
ATOM 653 C C . ALA A 1 86 ? 0.472 2.500 -7.215 1.00 86.44 86 ALA A C 1
ATOM 655 O O . ALA A 1 86 ? 1.565 2.606 -6.657 1.00 86.44 86 ALA A O 1
ATOM 656 N N . ASP A 1 87 ? 0.328 2.271 -8.518 1.00 83.25 87 ASP A N 1
ATOM 657 C CA . ASP A 1 87 ? 1.418 2.568 -9.447 1.00 83.25 87 ASP A CA 1
ATOM 658 C C . ASP A 1 87 ? 1.435 4.083 -9.658 1.00 83.25 87 ASP A C 1
ATOM 660 O O . ASP A 1 87 ? 0.614 4.639 -10.394 1.00 83.25 87 ASP A O 1
ATOM 664 N N . PHE A 1 88 ? 2.331 4.770 -8.952 1.00 81.06 88 PHE A N 1
ATOM 665 C CA . PHE A 1 88 ? 2.451 6.224 -9.045 1.00 81.06 88 PHE A CA 1
ATOM 666 C C . PHE A 1 88 ? 3.224 6.677 -10.284 1.00 81.06 88 PHE A C 1
ATOM 668 O O . PHE A 1 88 ? 3.163 7.850 -10.652 1.00 81.06 88 PHE A O 1
ATOM 675 N N . ASN A 1 89 ? 3.957 5.764 -10.931 1.00 79.19 89 ASN A N 1
ATOM 676 C CA . ASN A 1 89 ? 4.871 6.067 -12.025 1.00 79.19 89 ASN A CA 1
ATOM 677 C C . ASN A 1 89 ? 5.889 7.194 -11.728 1.00 79.19 89 ASN A C 1
ATOM 679 O O . ASN A 1 89 ? 6.443 7.786 -12.657 1.00 79.19 89 ASN A O 1
ATOM 683 N N . GLU A 1 90 ? 6.168 7.464 -10.453 1.00 75.81 90 GLU A N 1
ATOM 684 C CA . GLU A 1 90 ? 7.013 8.553 -9.959 1.00 75.81 90 GLU A CA 1
ATOM 685 C C . GLU A 1 90 ? 7.743 8.123 -8.681 1.00 75.81 90 GLU A C 1
ATOM 687 O O . GLU A 1 90 ? 7.270 7.256 -7.949 1.00 75.81 90 GLU A O 1
ATOM 692 N N . ASP A 1 91 ? 8.907 8.719 -8.428 1.00 76.25 91 ASP A N 1
ATOM 693 C CA . ASP A 1 91 ? 9.609 8.604 -7.154 1.00 76.25 91 ASP A CA 1
ATOM 694 C C . ASP A 1 91 ? 9.474 9.912 -6.376 1.00 76.25 91 ASP A C 1
ATOM 696 O O . ASP A 1 91 ? 9.857 10.973 -6.867 1.00 76.25 91 ASP A O 1
ATOM 700 N N . PHE A 1 92 ? 8.939 9.827 -5.161 1.00 73.19 92 PHE A N 1
ATOM 701 C CA . PHE A 1 92 ? 8.677 10.985 -4.313 1.00 73.19 92 PHE A CA 1
ATOM 702 C C . PHE A 1 92 ? 9.833 11.329 -3.355 1.00 73.19 92 PHE A C 1
ATOM 704 O O . PHE A 1 92 ? 9.674 12.225 -2.526 1.00 73.19 92 PHE A O 1
ATOM 711 N N . GLN A 1 93 ? 10.986 10.641 -3.404 1.00 66.44 93 GLN A N 1
ATOM 712 C CA . GLN A 1 93 ? 12.058 10.893 -2.426 1.00 66.44 93 GLN A CA 1
ATOM 713 C C . GLN A 1 93 ? 12.944 12.109 -2.735 1.00 66.44 93 GLN A C 1
ATOM 715 O O . GLN A 1 93 ? 13.763 12.087 -3.654 1.00 66.44 93 GLN A O 1
ATOM 720 N N . GLU A 1 94 ? 12.961 13.057 -1.791 1.00 52.38 94 GLU A N 1
ATOM 721 C CA . GLU A 1 94 ? 14.221 13.518 -1.196 1.00 52.38 94 GLU A CA 1
ATOM 722 C C . GLU A 1 94 ? 14.637 12.542 -0.077 1.00 52.38 94 GLU A C 1
ATOM 724 O O . GLU A 1 94 ? 13.864 12.191 0.818 1.00 52.38 94 GLU A O 1
ATOM 729 N N . ARG A 1 95 ? 15.874 12.044 -0.161 1.00 49.78 95 ARG A N 1
ATOM 730 C CA . ARG A 1 95 ? 16.407 10.910 0.611 1.00 49.78 95 ARG A CA 1
ATOM 731 C C . ARG A 1 95 ? 16.620 11.258 2.091 1.00 49.78 95 ARG A C 1
ATOM 733 O O . ARG A 1 95 ? 17.726 11.623 2.481 1.00 49.78 95 ARG A O 1
ATOM 740 N N . SER A 1 96 ? 15.610 11.072 2.935 1.00 47.91 96 SER A N 1
ATOM 741 C CA . SER A 1 96 ? 15.768 11.091 4.399 1.00 47.91 96 SER A CA 1
ATOM 742 C C . SER A 1 96 ? 15.649 9.680 5.007 1.00 47.91 96 SER A C 1
ATOM 744 O O . SER A 1 96 ? 15.188 8.729 4.369 1.00 47.91 96 SER A O 1
ATOM 746 N N . ALA A 1 97 ? 16.198 9.485 6.209 1.00 52.44 97 ALA A N 1
ATOM 747 C CA . ALA A 1 97 ? 16.176 8.202 6.915 1.00 52.44 97 ALA A CA 1
ATOM 748 C C . ALA A 1 97 ? 14.869 8.035 7.715 1.00 52.44 97 ALA A C 1
ATOM 750 O O . ALA A 1 97 ? 14.427 8.984 8.353 1.00 52.44 97 ALA A O 1
ATOM 751 N N . GLY A 1 98 ? 14.290 6.826 7.735 1.00 70.81 98 GLY A N 1
ATOM 752 C CA . GLY A 1 98 ? 13.120 6.498 8.564 1.00 70.81 98 GLY A CA 1
ATOM 753 C C . GLY A 1 98 ? 11.806 6.368 7.786 1.00 70.81 98 GLY A C 1
ATOM 754 O O . GLY A 1 98 ? 11.765 5.733 6.732 1.00 70.81 98 GLY A O 1
ATOM 755 N N . THR A 1 99 ? 10.720 6.906 8.345 1.00 72.19 99 THR A N 1
ATOM 756 C CA . THR A 1 99 ? 9.399 6.938 7.700 1.00 72.19 99 THR A CA 1
ATOM 757 C C . THR A 1 99 ? 9.346 8.005 6.619 1.00 72.19 99 THR A C 1
ATOM 759 O O . THR A 1 99 ? 9.778 9.131 6.861 1.00 72.19 99 THR A O 1
ATOM 762 N N . VAL A 1 100 ? 8.754 7.687 5.468 1.00 72.56 100 VAL A N 1
ATOM 763 C CA . VAL A 1 100 ? 8.568 8.662 4.384 1.00 72.56 100 VAL A CA 1
ATOM 764 C C . VAL A 1 100 ? 7.130 9.189 4.444 1.00 72.56 100 VAL A C 1
ATOM 766 O O . VAL A 1 100 ? 6.196 8.382 4.344 1.00 72.56 100 VAL A O 1
ATOM 769 N N . PRO A 1 101 ? 6.921 10.503 4.654 1.00 76.31 101 PRO A N 1
ATOM 770 C CA . PRO A 1 101 ? 5.589 11.082 4.642 1.00 76.31 101 PRO A CA 1
ATOM 771 C C . PRO A 1 101 ? 5.017 11.049 3.229 1.00 76.31 101 PRO A C 1
ATOM 773 O O . PRO A 1 101 ? 5.729 11.127 2.229 1.00 76.31 101 PRO A O 1
ATOM 776 N N . CYS A 1 102 ? 3.705 10.929 3.156 1.00 80.81 102 CYS A N 1
ATOM 777 C CA . CYS A 1 102 ? 2.993 10.925 1.901 1.00 80.81 102 CYS A CA 1
ATOM 778 C C . CYS A 1 102 ? 2.968 12.334 1.276 1.00 80.81 102 CYS A C 1
ATOM 780 O O . CYS A 1 102 ? 2.578 13.284 1.961 1.00 80.81 102 CYS A O 1
ATOM 782 N N . PRO A 1 103 ? 3.359 12.497 -0.002 1.00 72.44 103 PRO A N 1
ATOM 783 C CA . PRO A 1 103 ? 3.611 13.812 -0.601 1.00 72.44 103 PRO A CA 1
ATOM 784 C C . PRO A 1 103 ? 2.354 14.678 -0.754 1.00 72.44 103 PRO A C 1
ATOM 786 O O . PRO A 1 103 ? 2.465 15.896 -0.825 1.00 72.44 103 PRO A O 1
ATOM 789 N N . PHE A 1 104 ? 1.164 14.075 -0.786 1.00 73.19 104 PHE A N 1
ATOM 790 C CA . PHE A 1 104 ? -0.092 14.801 -0.994 1.00 73.19 104 PHE A CA 1
ATOM 791 C C . PHE A 1 104 ? -0.825 15.185 0.297 1.00 73.19 104 PHE A C 1
ATOM 793 O O . PHE A 1 104 ? -1.701 16.045 0.252 1.00 73.19 104 PHE A O 1
ATOM 800 N N . ASP A 1 105 ? -0.500 14.593 1.454 1.00 75.00 105 ASP A N 1
ATOM 801 C CA . ASP A 1 105 ? -1.192 14.948 2.704 1.00 75.00 105 ASP A CA 1
ATOM 802 C C . ASP A 1 105 ? -0.318 15.068 3.955 1.00 75.00 105 ASP A C 1
ATOM 804 O O . ASP A 1 105 ? -0.801 15.580 4.968 1.00 75.00 105 ASP A O 1
ATOM 808 N N . GLY A 1 106 ? 0.938 14.610 3.911 1.00 77.75 106 GLY A N 1
ATOM 809 C CA . GLY A 1 106 ? 1.875 14.625 5.038 1.00 77.75 106 GLY A CA 1
ATOM 810 C C . GLY A 1 106 ? 1.425 13.829 6.270 1.00 77.75 106 GLY A C 1
ATOM 811 O O . GLY A 1 106 ? 2.083 13.893 7.306 1.00 77.75 106 GLY A O 1
ATOM 812 N N . LYS A 1 107 ? 0.303 13.102 6.194 1.00 83.81 107 LYS A N 1
ATOM 813 C CA . LYS A 1 107 ? -0.329 12.405 7.324 1.00 83.81 107 LYS A CA 1
ATOM 814 C C . LYS A 1 107 ? -0.202 10.900 7.207 1.00 83.81 107 LYS A C 1
ATOM 816 O O . LYS A 1 107 ? -0.146 10.231 8.238 1.00 83.81 107 LYS A O 1
ATOM 821 N N . HIS A 1 108 ? -0.188 10.363 5.990 1.00 89.12 108 HIS A N 1
ATOM 822 C CA . HIS A 1 108 ? 0.183 8.969 5.819 1.00 89.12 108 HIS A CA 1
ATOM 823 C C . HIS A 1 108 ? 1.700 8.815 5.861 1.00 89.12 108 HIS A C 1
ATOM 825 O O . HIS A 1 108 ? 2.453 9.672 5.396 1.00 89.12 108 HIS A O 1
ATOM 831 N N . VAL A 1 109 ? 2.141 7.687 6.399 1.00 88.44 109 VAL A N 1
ATOM 832 C CA . VAL A 1 109 ? 3.549 7.323 6.501 1.00 88.44 109 VAL A CA 1
ATOM 833 C C . VAL A 1 109 ? 3.773 5.968 5.854 1.00 88.44 109 VAL A C 1
ATOM 835 O O . VAL A 1 109 ? 2.909 5.096 5.882 1.00 88.44 109 VAL A O 1
ATOM 838 N N . THR A 1 110 ? 4.941 5.783 5.261 1.00 88.38 110 THR A N 1
ATOM 839 C CA . THR A 1 110 ? 5.408 4.469 4.818 1.00 88.38 110 THR A CA 1
ATOM 840 C C . THR A 1 110 ? 6.741 4.143 5.477 1.00 88.38 110 THR A C 1
ATOM 842 O O . THR A 1 110 ? 7.396 5.022 6.047 1.00 88.38 110 THR A O 1
ATOM 845 N N . LEU A 1 111 ? 7.154 2.882 5.397 1.00 86.88 111 LEU A N 1
ATOM 846 C CA . LEU A 1 111 ? 8.470 2.449 5.837 1.00 86.88 111 LEU A CA 1
ATOM 847 C C . LEU A 1 111 ? 9.429 2.488 4.649 1.00 86.88 111 LEU A C 1
ATOM 849 O O . LEU A 1 111 ? 9.138 1.930 3.593 1.00 86.88 111 LEU A O 1
ATOM 853 N N . ARG A 1 112 ? 10.602 3.103 4.822 1.00 82.31 112 ARG A N 1
ATOM 854 C CA . ARG A 1 112 ? 11.658 2.989 3.817 1.00 82.31 112 ARG A CA 1
ATOM 855 C C . ARG A 1 112 ? 12.036 1.522 3.642 1.00 82.31 112 ARG A C 1
ATOM 857 O O . ARG A 1 112 ? 12.277 0.823 4.627 1.00 82.31 112 ARG A O 1
ATOM 864 N N . ARG A 1 113 ? 12.133 1.087 2.387 1.00 82.31 113 ARG A N 1
ATOM 865 C CA . ARG A 1 113 ? 12.526 -0.276 2.038 1.00 82.31 113 ARG A CA 1
ATOM 866 C C . ARG A 1 113 ? 13.837 -0.654 2.736 1.00 82.31 113 ARG A C 1
ATOM 868 O O . ARG A 1 113 ? 14.781 0.139 2.773 1.00 82.31 113 ARG A O 1
ATOM 875 N N . ALA A 1 114 ? 13.880 -1.847 3.329 1.00 84.38 114 ALA A N 1
ATOM 876 C CA . ALA A 1 114 ? 15.066 -2.312 4.044 1.00 84.38 114 ALA A CA 1
ATOM 877 C C . ALA A 1 114 ? 16.284 -2.374 3.095 1.00 84.38 114 ALA A C 1
ATOM 879 O O . ALA A 1 114 ? 16.094 -2.685 1.918 1.00 84.38 114 ALA A O 1
ATOM 880 N N . PRO A 1 115 ? 17.520 -2.091 3.559 1.00 86.50 115 PRO A N 1
ATOM 881 C CA . PRO A 1 115 ? 18.694 -1.997 2.681 1.00 86.50 115 PRO A CA 1
ATOM 882 C C . PRO A 1 115 ? 19.003 -3.267 1.882 1.00 86.50 115 PRO A C 1
ATOM 884 O O . PRO A 1 115 ? 19.646 -3.200 0.842 1.00 86.50 115 PRO A O 1
ATOM 887 N N . ASP A 1 116 ? 18.559 -4.418 2.381 1.00 88.00 116 ASP A N 1
ATOM 888 C CA . ASP A 1 116 ? 18.776 -5.731 1.784 1.00 88.00 116 ASP A CA 1
ATOM 889 C C . ASP A 1 116 ? 17.707 -6.129 0.748 1.00 88.00 116 ASP A C 1
ATOM 891 O O . ASP A 1 116 ? 17.800 -7.187 0.130 1.00 88.00 116 ASP A O 1
ATOM 895 N N . LEU A 1 117 ? 16.702 -5.280 0.533 1.00 88.69 117 LEU A N 1
ATOM 896 C CA . LEU A 1 117 ? 15.690 -5.448 -0.506 1.00 88.69 117 LEU A CA 1
ATOM 897 C C . LEU A 1 117 ? 16.075 -4.656 -1.772 1.00 88.69 117 LEU A C 1
ATOM 899 O O . LEU A 1 117 ? 16.827 -3.682 -1.676 1.00 88.69 117 LEU A O 1
ATOM 903 N N . PRO A 1 118 ? 15.555 -5.017 -2.964 1.00 85.75 118 PRO A N 1
ATOM 904 C CA . PRO A 1 118 ? 15.704 -4.206 -4.178 1.00 85.75 118 PRO A CA 1
ATOM 905 C C . PRO A 1 118 ? 15.350 -2.746 -3.891 1.00 85.75 118 PRO A C 1
ATOM 907 O O . PRO A 1 118 ? 14.308 -2.516 -3.312 1.00 85.75 118 PRO A O 1
ATOM 910 N N . GLN A 1 119 ? 16.167 -1.751 -4.242 1.00 83.06 119 GLN A N 1
ATOM 911 C CA . GLN A 1 119 ? 15.918 -0.349 -3.830 1.00 83.06 119 GLN A CA 1
ATOM 912 C C . GLN A 1 119 ? 15.059 0.463 -4.812 1.00 83.06 119 GLN A C 1
ATOM 914 O O . GLN A 1 119 ? 14.818 1.646 -4.602 1.00 83.06 119 GLN A O 1
ATOM 919 N N . VAL A 1 120 ? 14.604 -0.169 -5.886 1.00 79.25 120 VAL A N 1
ATOM 920 C CA . VAL A 1 120 ? 13.721 0.397 -6.910 1.00 79.25 120 VAL A CA 1
ATOM 921 C C . VAL A 1 120 ? 12.697 -0.661 -7.287 1.00 79.25 120 VAL A C 1
ATOM 923 O O . VAL A 1 120 ? 12.976 -1.842 -7.107 1.00 79.25 120 VAL A O 1
ATOM 926 N N . SER A 1 121 ? 11.529 -0.278 -7.797 1.00 75.69 121 SER A N 1
ATOM 927 C CA . SER A 1 121 ? 10.556 -1.233 -8.341 1.00 75.69 121 SER A CA 1
ATOM 928 C C . SER A 1 121 ? 11.026 -1.824 -9.668 1.00 75.69 121 SER A C 1
ATOM 930 O O . SER A 1 121 ? 10.632 -2.922 -10.022 1.00 75.69 121 SER A O 1
ATOM 932 N N . ARG A 1 122 ? 11.872 -1.136 -10.445 1.00 76.56 122 ARG A N 1
ATOM 933 C CA . ARG A 1 122 ? 12.315 -1.668 -11.743 1.00 76.56 122 ARG A CA 1
ATOM 934 C C . ARG A 1 122 ? 13.565 -2.533 -11.630 1.00 76.56 122 ARG A C 1
ATOM 936 O O . ARG A 1 122 ? 14.576 -2.078 -11.089 1.00 76.56 122 ARG A O 1
ATOM 943 N N . PRO A 1 123 ? 13.575 -3.728 -12.230 1.00 72.44 123 PRO A N 1
ATOM 944 C CA . PRO A 1 123 ? 14.770 -4.552 -12.229 1.00 72.44 123 PRO A CA 1
ATOM 945 C C . PRO A 1 123 ? 15.879 -3.983 -13.103 1.00 72.44 123 PRO A C 1
ATOM 947 O O . PRO A 1 123 ? 15.620 -3.263 -14.068 1.00 72.44 123 PRO A O 1
ATOM 950 N N . GLY A 1 124 ? 17.129 -4.313 -12.766 1.00 71.31 124 GLY A N 1
ATOM 951 C CA . GLY A 1 124 ? 18.323 -3.702 -13.366 1.00 71.31 124 GLY A CA 1
ATOM 952 C C . GLY A 1 124 ? 18.345 -3.730 -14.898 1.00 71.31 124 GLY A C 1
ATOM 953 O O . GLY A 1 124 ? 18.679 -2.734 -15.532 1.00 71.31 124 GLY A O 1
ATOM 954 N N . ASN A 1 125 ? 17.896 -4.829 -15.504 1.00 68.81 125 ASN A N 1
ATOM 955 C CA . ASN A 1 125 ? 17.809 -5.011 -16.959 1.00 68.81 125 ASN A CA 1
ATOM 956 C C . ASN A 1 125 ? 16.717 -4.159 -17.648 1.00 68.81 125 ASN A C 1
ATOM 958 O O . ASN A 1 125 ? 16.772 -3.965 -18.862 1.00 68.81 125 ASN A O 1
ATOM 962 N N . LYS A 1 126 ? 15.740 -3.629 -16.902 1.00 69.62 126 LYS A N 1
ATOM 963 C CA . LYS A 1 126 ? 14.645 -2.777 -17.407 1.00 69.62 126 LYS A CA 1
ATOM 964 C C . LYS A 1 126 ? 14.808 -1.298 -17.050 1.00 69.62 126 LYS A C 1
ATOM 966 O O . LYS A 1 126 ? 14.112 -0.455 -17.616 1.00 69.62 126 LYS A O 1
ATOM 971 N N . GLN A 1 127 ? 15.743 -0.949 -16.165 1.00 66.75 127 GLN A N 1
ATOM 972 C CA . GLN A 1 127 ? 15.995 0.442 -15.760 1.00 66.75 127 GLN A CA 1
ATOM 973 C C . GLN A 1 127 ? 16.428 1.341 -16.931 1.00 66.75 127 GLN A C 1
ATOM 975 O O . GLN A 1 127 ? 16.089 2.522 -16.949 1.00 66.75 127 GLN A O 1
AT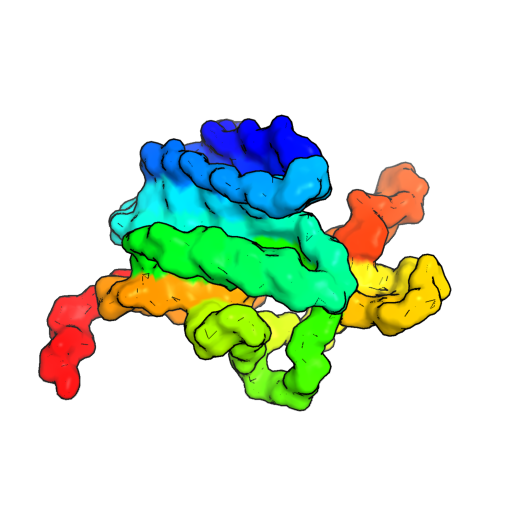OM 980 N N . ALA A 1 128 ? 17.117 0.786 -17.935 1.00 58.03 128 ALA A N 1
ATOM 981 C CA . ALA A 1 128 ? 17.599 1.524 -19.107 1.00 58.03 128 ALA A CA 1
ATOM 982 C C . ALA A 1 128 ? 16.518 1.809 -20.174 1.00 58.03 128 ALA A C 1
ATOM 984 O O . ALA A 1 128 ? 16.765 2.572 -21.105 1.00 58.03 128 ALA A O 1
ATOM 985 N N . GLN A 1 129 ? 15.323 1.215 -20.067 1.00 54.94 129 GLN A N 1
ATOM 986 C CA . GLN A 1 129 ? 14.309 1.229 -21.134 1.00 54.94 129 GLN A CA 1
ATOM 987 C C . GLN A 1 129 ? 13.395 2.471 -21.133 1.00 54.94 129 GLN A C 1
ATOM 989 O O . GLN A 1 129 ? 12.365 2.477 -21.805 1.00 54.94 129 GLN A O 1
ATOM 994 N N . THR A 1 130 ? 13.707 3.542 -20.392 1.00 50.91 130 THR A N 1
ATOM 995 C CA . THR A 1 130 ? 12.895 4.775 -20.423 1.00 50.91 130 THR A CA 1
ATOM 996 C C . THR A 1 130 ? 13.752 6.029 -20.187 1.00 50.91 130 THR A C 1
ATOM 998 O O . THR A 1 130 ? 14.424 6.111 -19.156 1.00 50.91 130 THR A O 1
ATOM 1001 N N . PRO A 1 131 ? 13.735 7.030 -21.093 1.00 41.88 131 PRO A N 1
ATOM 1002 C CA . PRO A 1 131 ? 14.385 8.315 -20.852 1.00 41.88 131 PRO A CA 1
ATOM 1003 C C . PRO A 1 131 ? 13.608 9.069 -19.764 1.00 41.88 131 PRO A C 1
ATOM 1005 O O . PRO A 1 131 ? 12.441 9.397 -19.961 1.00 41.88 131 PRO A O 1
ATOM 1008 N N . GLY A 1 132 ? 14.238 9.327 -18.613 1.00 48.28 132 GLY A N 1
ATOM 1009 C CA . GLY A 1 132 ? 13.627 10.090 -17.514 1.00 48.28 132 GLY A CA 1
ATOM 1010 C C . GLY A 1 132 ? 13.513 9.354 -16.177 1.00 48.28 132 GLY A C 1
ATOM 1011 O O . GLY A 1 132 ? 12.441 9.349 -15.589 1.00 48.28 132 GLY A O 1
ATOM 1012 N N . GLN A 1 133 ? 14.637 8.826 -15.673 1.00 51.34 133 GLN A N 1
ATOM 1013 C CA . GLN A 1 133 ? 14.821 8.303 -14.305 1.00 51.34 133 GLN A CA 1
ATOM 1014 C C . GLN A 1 133 ? 14.124 6.955 -14.039 1.00 51.34 133 GLN A C 1
ATOM 1016 O O . GLN A 1 133 ? 13.051 6.885 -13.452 1.00 51.34 133 GLN A O 1
ATOM 1021 N N . GLY A 1 134 ? 14.790 5.856 -14.410 1.00 47.78 134 GLY A N 1
ATOM 1022 C CA . GLY A 1 134 ? 14.398 4.467 -14.120 1.00 47.78 134 GLY A CA 1
ATOM 1023 C C . GLY A 1 134 ? 14.389 4.063 -12.633 1.00 47.78 134 GLY A C 1
ATOM 1024 O O . GLY A 1 134 ? 14.663 2.909 -12.325 1.00 47.78 134 GLY A O 1
ATOM 1025 N N . LEU A 1 135 ? 14.080 4.984 -11.718 1.00 59.53 135 LEU A N 1
ATOM 1026 C CA . LEU A 1 135 ? 14.058 4.797 -10.265 1.00 59.53 135 LEU A CA 1
ATOM 1027 C C . LEU A 1 135 ? 12.623 4.847 -9.717 1.00 59.53 135 LEU A C 1
ATOM 1029 O O . LEU A 1 135 ? 12.378 5.466 -8.697 1.00 59.53 135 LEU A O 1
ATOM 1033 N N . LYS A 1 136 ? 11.646 4.247 -10.402 1.00 71.00 136 LYS A N 1
ATOM 1034 C CA . LYS A 1 136 ? 10.270 4.197 -9.879 1.00 71.00 136 LYS A CA 1
ATOM 1035 C C . LYS A 1 136 ? 10.241 3.350 -8.606 1.00 71.00 136 LYS A C 1
ATOM 1037 O O . LYS A 1 136 ? 10.814 2.259 -8.612 1.00 71.00 136 LYS A O 1
ATOM 1042 N N . ILE A 1 137 ? 9.590 3.837 -7.554 1.00 70.50 137 ILE A N 1
ATOM 1043 C CA . ILE A 1 137 ? 9.284 3.083 -6.334 1.00 70.50 137 ILE A CA 1
ATOM 1044 C C . ILE A 1 137 ? 7.771 3.133 -6.156 1.00 70.50 137 ILE A C 1
ATOM 1046 O O . ILE A 1 137 ? 7.184 4.212 -6.166 1.00 70.50 137 ILE A O 1
ATOM 1050 N N . ASP A 1 138 ? 7.147 1.972 -6.000 1.00 77.44 138 ASP A N 1
ATOM 1051 C CA . ASP A 1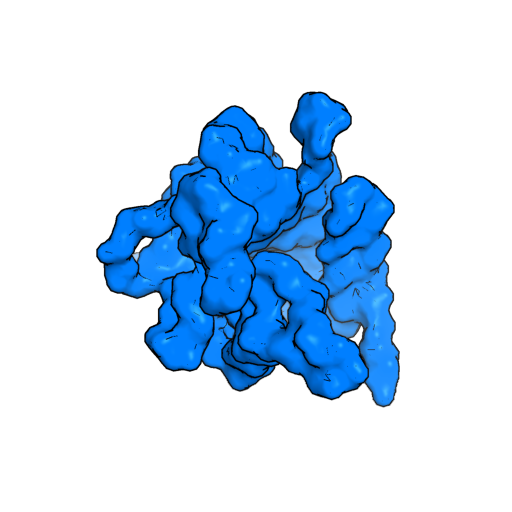 138 ? 5.751 1.892 -5.586 1.00 77.44 138 ASP A CA 1
ATOM 1052 C C . ASP A 1 138 ? 5.681 2.044 -4.073 1.00 77.44 138 ASP A C 1
ATOM 1054 O O . ASP A 1 138 ? 6.533 1.546 -3.338 1.00 77.44 138 ASP A O 1
ATOM 1058 N N . TYR A 1 139 ? 4.667 2.758 -3.603 1.00 82.56 139 TYR A N 1
ATOM 1059 C CA . TYR A 1 139 ? 4.544 3.129 -2.203 1.00 82.56 139 TYR A CA 1
ATOM 1060 C C . TYR A 1 139 ? 3.289 2.511 -1.594 1.00 82.56 139 TYR A C 1
ATOM 1062 O O . TYR A 1 139 ? 2.222 2.491 -2.212 1.00 82.56 139 TYR A O 1
ATOM 1070 N N . ILE A 1 140 ? 3.413 2.040 -0.350 1.00 90.94 140 ILE A N 1
ATOM 1071 C CA . ILE A 1 140 ? 2.279 1.678 0.506 1.00 90.94 140 ILE A CA 1
ATOM 1072 C C . ILE A 1 140 ? 2.299 2.621 1.703 1.00 90.94 140 ILE A C 1
ATOM 1074 O O . ILE A 1 140 ? 3.099 2.452 2.625 1.00 90.94 140 ILE A O 1
ATOM 1078 N N . TRP A 1 141 ? 1.440 3.632 1.688 1.00 91.81 141 TRP A N 1
ATOM 1079 C CA . TRP A 1 141 ? 1.293 4.580 2.784 1.00 91.81 141 TRP A CA 1
ATOM 1080 C C . TRP A 1 141 ? 0.146 4.194 3.702 1.00 91.81 141 TRP A C 1
ATOM 1082 O O . TRP A 1 141 ? -0.907 3.752 3.254 1.00 91.81 141 TRP A O 1
ATOM 1092 N N . VAL A 1 142 ? 0.339 4.393 5.000 1.00 92.75 142 VAL A N 1
ATOM 1093 C CA . VAL A 1 142 ? -0.611 4.013 6.042 1.00 92.75 142 VAL A CA 1
ATOM 1094 C C . VAL A 1 142 ? -0.864 5.201 6.955 1.00 92.75 142 VAL A C 1
ATOM 1096 O O . VAL A 1 142 ? 0.062 5.933 7.305 1.00 92.75 142 VAL A O 1
ATOM 1099 N N . ARG A 1 143 ? -2.117 5.396 7.362 1.00 91.38 143 ARG A N 1
ATOM 1100 C CA . ARG A 1 143 ? -2.511 6.430 8.320 1.00 91.38 143 ARG A CA 1
ATOM 1101 C C . ARG A 1 143 ? -3.461 5.884 9.371 1.00 91.38 143 ARG A C 1
ATOM 1103 O O . ARG A 1 143 ? -4.434 5.198 9.067 1.00 91.38 143 ARG A O 1
ATOM 1110 N N . GLU A 1 144 ? -3.212 6.282 10.612 1.00 91.38 144 GLU A N 1
ATOM 1111 C CA . GLU A 1 144 ? -4.150 6.158 11.725 1.00 91.38 144 GLU A CA 1
ATOM 1112 C C . GLU A 1 144 ? -5.028 7.415 11.801 1.00 91.38 144 GLU A C 1
ATOM 1114 O O . GLU A 1 144 ? -4.521 8.537 11.844 1.00 91.38 144 GLU A O 1
ATOM 1119 N N . ARG A 1 145 ? -6.354 7.251 11.839 1.00 86.38 145 ARG A N 1
ATOM 1120 C CA . ARG A 1 145 ? -7.307 8.355 12.057 1.00 86.38 145 ARG A CA 1
ATOM 1121 C C . ARG A 1 145 ? -7.857 8.428 13.476 1.00 86.38 145 ARG A C 1
ATOM 1123 O O . ARG A 1 145 ? -8.363 9.474 13.870 1.00 86.38 145 ARG A O 1
ATOM 1130 N N . THR A 1 146 ? -7.784 7.340 14.238 1.00 82.44 146 THR A N 1
ATOM 1131 C CA . THR A 1 146 ? -8.366 7.260 15.586 1.00 82.44 146 THR A CA 1
ATOM 1132 C C . THR A 1 146 ? -7.331 6.953 16.645 1.00 82.44 146 THR A C 1
ATOM 1134 O O . THR A 1 146 ? -6.350 6.264 16.384 1.00 82.44 146 THR A O 1
ATOM 1137 N N . GLN A 1 147 ? -7.621 7.351 17.879 1.00 80.88 147 GLN A N 1
ATOM 1138 C CA . GLN A 1 147 ? -6.808 6.972 19.028 1.00 80.88 147 GLN A CA 1
ATOM 1139 C C . GLN A 1 147 ? -6.996 5.495 19.427 1.00 80.88 147 GLN A C 1
ATOM 1141 O O . GLN A 1 147 ? -6.145 4.954 20.117 1.00 80.88 147 GLN A O 1
ATOM 1146 N N . ASP A 1 148 ? -8.038 4.812 18.944 1.00 86.88 148 ASP A N 1
ATOM 1147 C CA . ASP A 1 148 ? -8.384 3.435 19.342 1.00 86.88 148 ASP A CA 1
ATOM 1148 C C . ASP A 1 148 ? -7.358 2.369 18.945 1.00 86.88 148 ASP A C 1
ATOM 1150 O O . ASP A 1 148 ? -7.278 1.305 19.567 1.00 86.88 148 ASP A O 1
ATOM 1154 N N . PHE A 1 149 ? -6.591 2.633 17.889 1.00 89.56 149 PHE A N 1
ATOM 1155 C CA . PHE A 1 149 ? -5.662 1.680 17.299 1.00 89.56 149 PHE A CA 1
ATOM 1156 C C . PHE A 1 149 ? -4.275 2.290 17.147 1.00 89.56 149 PHE A C 1
ATOM 1158 O O . PHE A 1 149 ? -4.125 3.503 17.034 1.00 89.56 149 PHE A O 1
ATOM 1165 N N . GLN A 1 150 ? -3.273 1.420 17.178 1.00 90.19 150 GLN A N 1
ATOM 1166 C CA . GLN A 1 150 ? -1.890 1.692 16.820 1.00 90.19 150 GLN A CA 1
ATOM 1167 C C . GLN A 1 150 ? -1.485 0.740 15.694 1.00 90.19 150 GLN A C 1
ATOM 1169 O O . GLN A 1 150 ? -1.789 -0.457 15.744 1.00 90.19 150 GLN A O 1
ATOM 1174 N N . THR A 1 151 ? -0.781 1.276 14.709 1.00 91.06 151 THR A N 1
ATOM 1175 C CA . THR A 1 151 ? -0.162 0.561 13.601 1.00 91.06 151 THR A CA 1
ATOM 1176 C C . THR A 1 151 ? 1.335 0.424 13.851 1.00 91.06 151 THR A C 1
ATOM 11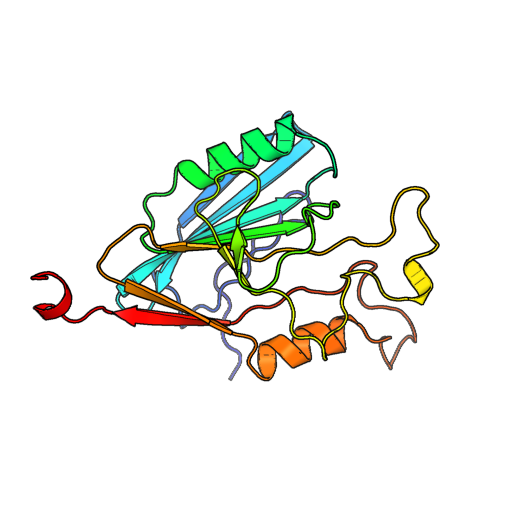78 O O . THR A 1 151 ? 1.997 1.307 14.395 1.00 91.06 151 THR A O 1
ATOM 1181 N N . GLU A 1 152 ? 1.874 -0.720 13.464 1.00 92.25 152 GLU A N 1
ATOM 1182 C CA . GLU A 1 152 ? 3.308 -0.968 13.383 1.00 92.25 152 GLU A CA 1
ATOM 1183 C C . GLU A 1 152 ? 3.594 -1.466 11.967 1.00 92.25 152 GLU A C 1
ATOM 1185 O O . GLU A 1 152 ? 3.001 -2.459 11.531 1.00 92.25 152 GLU A O 1
ATOM 1190 N N . LEU A 1 153 ? 4.464 -0.753 11.250 1.00 92.50 153 LEU A N 1
ATOM 1191 C CA . LEU A 1 153 ? 4.862 -1.063 9.877 1.00 92.50 153 LEU A CA 1
ATOM 1192 C C . LEU A 1 153 ? 6.185 -1.828 9.892 1.00 92.50 153 LEU A C 1
ATOM 1194 O O . LEU A 1 153 ? 7.133 -1.401 10.551 1.00 92.50 153 LEU A O 1
ATOM 1198 N N . PHE A 1 154 ? 6.263 -2.948 9.179 1.00 93.00 154 PHE A N 1
ATOM 1199 C CA . PHE A 1 154 ? 7.476 -3.765 9.094 1.00 93.00 154 PHE A CA 1
ATOM 1200 C C . PHE A 1 154 ? 7.477 -4.624 7.829 1.00 93.00 154 PHE A C 1
ATOM 1202 O O . PHE A 1 154 ? 6.437 -4.900 7.237 1.00 93.00 154 PHE A O 1
ATOM 1209 N N . PHE A 1 155 ? 8.663 -5.087 7.440 1.00 92.00 155 PHE A N 1
ATOM 1210 C CA . PHE A 1 155 ? 8.832 -6.088 6.391 1.00 92.00 155 PHE A CA 1
ATOM 1211 C C . PHE A 1 155 ? 9.049 -7.455 7.043 1.00 92.00 155 PHE A C 1
ATOM 1213 O O . PHE A 1 155 ? 10.165 -7.771 7.466 1.00 92.00 155 PHE A O 1
ATOM 1220 N N . ASP A 1 156 ? 7.986 -8.252 7.159 1.00 94.06 156 ASP A N 1
ATOM 1221 C CA . ASP A 1 156 ? 8.116 -9.659 7.549 1.00 94.06 156 ASP A CA 1
ATOM 1222 C C . ASP A 1 156 ? 8.673 -10.520 6.414 1.00 94.06 156 ASP A C 1
ATOM 1224 O O . ASP A 1 156 ? 8.898 -10.053 5.300 1.00 94.06 156 ASP A O 1
ATOM 1228 N N . GLU A 1 157 ? 8.913 -11.798 6.701 1.00 94.94 157 GLU A N 1
ATOM 1229 C CA . GLU A 1 157 ? 9.440 -12.748 5.722 1.00 94.94 157 GLU A CA 1
ATOM 1230 C C . GLU A 1 157 ? 8.573 -12.827 4.458 1.00 94.94 157 GLU A C 1
ATOM 1232 O O . GLU A 1 157 ? 9.111 -12.836 3.354 1.00 94.94 157 GLU A O 1
ATOM 1237 N N . ALA A 1 158 ? 7.244 -12.809 4.600 1.00 92.19 158 ALA A N 1
ATOM 1238 C CA . ALA A 1 158 ? 6.324 -12.879 3.468 1.00 92.19 158 ALA A CA 1
ATOM 1239 C C . ALA A 1 158 ? 6.416 -11.631 2.575 1.00 92.19 158 ALA A C 1
ATOM 1241 O O . ALA A 1 158 ? 6.551 -11.761 1.360 1.00 92.19 158 ALA A O 1
ATOM 1242 N N . SER A 1 159 ? 6.410 -10.434 3.167 1.00 92.44 159 SER A N 1
ATOM 1243 C CA . SER A 1 159 ? 6.566 -9.165 2.447 1.00 92.44 159 SER A CA 1
ATOM 1244 C C . SER A 1 159 ? 7.930 -9.081 1.766 1.00 92.44 159 SER A C 1
ATOM 1246 O O . SER A 1 159 ? 8.025 -8.773 0.580 1.00 92.44 159 SER A O 1
ATOM 1248 N N . ARG A 1 160 ? 8.997 -9.444 2.488 1.00 93.25 160 ARG A N 1
ATOM 1249 C CA . ARG A 1 160 ? 10.367 -9.495 1.954 1.00 93.25 160 ARG A CA 1
ATOM 1250 C C . ARG A 1 160 ? 10.458 -10.438 0.764 1.00 93.25 160 ARG A C 1
ATOM 1252 O O . ARG A 1 160 ? 11.031 -10.079 -0.262 1.00 93.25 160 ARG A O 1
ATOM 1259 N N . ARG A 1 161 ? 9.873 -11.632 0.886 1.00 92.12 161 ARG A N 1
ATOM 1260 C CA . ARG A 1 161 ? 9.878 -12.633 -0.177 1.00 92.12 161 ARG A CA 1
ATOM 1261 C C . ARG A 1 161 ? 9.069 -12.179 -1.387 1.00 92.12 161 ARG A C 1
ATOM 1263 O O . ARG A 1 161 ? 9.556 -12.348 -2.496 1.00 92.12 161 ARG A O 1
ATOM 1270 N N . ALA A 1 162 ? 7.907 -11.558 -1.188 1.00 89.62 162 ALA A N 1
ATOM 1271 C CA . ALA A 1 162 ? 7.096 -11.010 -2.275 1.00 89.62 162 ALA A CA 1
ATOM 1272 C C . ALA A 1 162 ? 7.862 -9.947 -3.081 1.00 89.62 162 ALA A C 1
ATOM 1274 O O . ALA A 1 162 ? 7.898 -10.016 -4.311 1.00 89.62 162 ALA A O 1
ATOM 1275 N N . ILE A 1 163 ? 8.550 -9.023 -2.399 1.00 89.06 163 ILE A N 1
ATOM 1276 C CA . ILE A 1 163 ? 9.405 -8.030 -3.063 1.00 89.06 163 ILE A CA 1
ATOM 1277 C C . ILE A 1 163 ? 10.523 -8.746 -3.827 1.00 89.06 163 ILE A C 1
ATOM 1279 O O . ILE A 1 163 ? 10.662 -8.542 -5.026 1.00 89.06 163 ILE A O 1
ATOM 1283 N N . ILE A 1 164 ? 11.287 -9.627 -3.178 1.00 88.69 164 ILE A N 1
ATOM 1284 C CA . ILE A 1 164 ? 12.421 -10.319 -3.811 1.00 88.69 164 ILE A CA 1
ATOM 1285 C C . ILE A 1 164 ? 11.985 -11.148 -5.028 1.00 88.69 164 ILE A C 1
ATOM 1287 O O . ILE A 1 164 ? 12.627 -11.070 -6.069 1.00 88.69 164 ILE A O 1
ATOM 1291 N N . ASP A 1 165 ? 10.917 -11.934 -4.918 1.00 87.12 165 ASP A N 1
ATOM 1292 C CA . ASP A 1 165 ? 10.480 -12.834 -5.989 1.00 87.12 165 ASP A CA 1
ATOM 1293 C C . ASP A 1 165 ? 9.827 -12.083 -7.150 1.00 87.12 165 ASP A C 1
ATOM 1295 O O . ASP A 1 165 ? 10.012 -12.469 -8.298 1.00 87.12 165 ASP A O 1
ATOM 1299 N N . SER A 1 166 ? 9.152 -10.960 -6.886 1.00 85.44 166 SER A N 1
ATOM 1300 C CA . SER A 1 166 ? 8.713 -10.061 -7.964 1.00 85.44 166 SER A CA 1
ATOM 1301 C C . SER A 1 166 ? 9.881 -9.401 -8.704 1.00 85.44 166 SER A C 1
ATOM 1303 O O . SER A 1 166 ? 9.687 -8.875 -9.798 1.00 85.44 166 SER A O 1
ATOM 1305 N N . HIS A 1 167 ? 11.085 -9.448 -8.118 1.00 83.75 167 HIS A N 1
ATOM 1306 C CA . HIS A 1 167 ? 12.323 -8.976 -8.721 1.00 83.75 167 HIS A CA 1
ATOM 1307 C C . HIS A 1 167 ? 13.188 -10.112 -9.298 1.00 83.75 167 HIS A C 1
ATOM 1309 O O . HIS A 1 167 ? 14.407 -9.966 -9.401 1.00 83.75 167 HIS A O 1
ATOM 1315 N N . LYS A 1 168 ? 12.588 -11.257 -9.636 1.00 83.19 168 LYS A N 1
ATOM 1316 C CA . LYS A 1 168 ? 13.269 -12.375 -10.295 1.00 83.19 168 LYS A CA 1
ATOM 1317 C C . LYS A 1 168 ? 12.582 -12.739 -11.601 1.00 83.19 168 LYS A C 1
ATOM 1319 O O . LYS A 1 168 ? 11.361 -12.655 -11.723 1.00 83.19 168 LYS A O 1
ATOM 1324 N N . ASP A 1 169 ? 13.380 -13.220 -12.541 1.00 81.56 169 ASP A N 1
ATOM 1325 C CA . ASP A 1 169 ? 12.928 -13.880 -13.758 1.00 81.56 169 ASP A CA 1
ATOM 1326 C C . ASP A 1 169 ? 12.069 -15.104 -13.393 1.00 81.56 169 ASP A C 1
ATOM 1328 O O . ASP A 1 169 ? 12.370 -15.852 -12.457 1.00 81.56 169 ASP A O 1
ATOM 1332 N N . CYS A 1 170 ? 10.992 -15.328 -14.140 1.00 79.06 170 CYS A N 1
ATOM 1333 C CA . CYS A 1 170 ? 10.201 -16.541 -14.039 1.00 79.06 170 CYS A CA 1
ATOM 1334 C C . CYS A 1 170 ? 11.046 -17.727 -14.512 1.00 79.06 170 CYS A C 1
ATOM 1336 O O . CYS A 1 170 ? 11.452 -17.776 -15.669 1.00 79.06 170 CYS A O 1
ATOM 1338 N N . GLU A 1 171 ? 11.268 -18.716 -13.647 1.00 80.75 171 GLU A N 1
ATOM 1339 C CA . GLU A 1 171 ? 12.108 -19.880 -13.969 1.00 80.75 171 GLU A CA 1
ATOM 1340 C C . GLU A 1 171 ? 11.628 -20.652 -15.209 1.00 80.75 171 GLU A C 1
ATOM 1342 O O . GLU A 1 171 ? 12.438 -21.205 -15.947 1.00 80.75 171 GLU A O 1
ATOM 1347 N N . ALA A 1 172 ? 10.313 -20.683 -15.453 1.00 81.19 172 ALA A N 1
ATOM 1348 C CA . ALA A 1 172 ? 9.722 -21.455 -16.543 1.00 81.19 172 ALA A CA 1
ATOM 1349 C C . ALA A 1 172 ? 9.860 -20.782 -17.916 1.00 81.19 172 ALA A C 1
ATOM 1351 O O . ALA A 1 172 ? 9.990 -21.473 -18.924 1.00 81.19 172 ALA A O 1
ATOM 1352 N N . THR A 1 173 ? 9.792 -19.452 -17.968 1.00 81.19 173 THR A N 1
ATOM 1353 C CA . THR A 1 173 ? 9.779 -18.697 -19.232 1.00 81.19 173 THR A CA 1
ATOM 1354 C C . THR A 1 173 ? 11.053 -17.889 -19.452 1.00 81.19 173 THR A C 1
ATOM 1356 O O . THR A 1 173 ? 11.303 -17.443 -20.567 1.00 81.19 173 THR A O 1
ATOM 1359 N N . GLY A 1 174 ? 11.853 -17.669 -18.405 1.00 77.88 174 GLY A N 1
ATOM 1360 C CA . GLY A 1 174 ? 12.931 -16.679 -18.392 1.00 77.88 174 GLY A CA 1
ATOM 1361 C C . GLY A 1 174 ? 12.426 -15.236 -18.502 1.00 77.88 174 GLY A C 1
ATOM 1362 O O . GLY A 1 174 ? 13.226 -14.307 -18.571 1.00 77.88 174 GLY A O 1
ATOM 1363 N N . GLU A 1 175 ? 11.107 -15.028 -18.543 1.00 75.19 175 GLU A N 1
ATOM 1364 C CA . GLU A 1 175 ? 10.503 -13.706 -18.629 1.00 75.19 175 GLU A CA 1
ATOM 1365 C C . GLU A 1 175 ? 10.250 -13.143 -17.239 1.00 75.19 175 GLU A C 1
ATOM 1367 O O . GLU A 1 175 ? 10.024 -13.862 -16.269 1.00 75.19 175 GLU A O 1
ATOM 1372 N N . TRP A 1 176 ? 10.245 -11.824 -17.140 1.00 72.88 176 TRP A N 1
ATOM 1373 C CA . TRP A 1 176 ? 9.923 -11.154 -15.894 1.00 72.88 176 TRP A CA 1
ATOM 1374 C C . TRP A 1 176 ? 8.412 -11.130 -15.664 1.00 72.88 176 TRP A C 1
ATOM 1376 O O . TRP A 1 176 ? 7.671 -10.854 -16.608 1.00 72.88 176 TRP A O 1
ATOM 1386 N N . PRO A 1 177 ? 7.939 -11.363 -14.425 1.00 63.53 177 PRO A N 1
ATOM 1387 C CA . PRO A 1 177 ? 6.507 -11.416 -14.134 1.00 63.53 177 PRO A CA 1
ATOM 1388 C C . PRO A 1 177 ? 5.811 -10.062 -14.327 1.00 63.53 177 PRO A C 1
ATOM 1390 O O . PRO A 1 177 ? 4.590 -10.016 -14.454 1.00 63.53 177 PRO A O 1
ATOM 1393 N N . SER A 1 178 ? 6.573 -8.965 -14.324 1.00 68.38 178 SER A N 1
ATOM 1394 C CA . SER A 1 178 ? 6.084 -7.603 -14.510 1.00 68.38 178 SER A CA 1
ATOM 1395 C C . SER A 1 178 ? 7.243 -6.678 -14.907 1.00 68.38 178 SER A C 1
ATOM 1397 O O . SER A 1 178 ? 8.394 -6.906 -14.526 1.00 68.38 178 SER A O 1
ATOM 1399 N N . ASP A 1 179 ? 6.959 -5.617 -15.666 1.00 66.81 179 ASP A N 1
ATOM 1400 C CA . ASP A 1 179 ? 7.900 -4.515 -15.915 1.00 66.81 179 ASP A CA 1
ATOM 1401 C C . ASP A 1 179 ? 8.089 -3.607 -14.680 1.00 66.81 179 ASP A C 1
ATOM 1403 O O . ASP A 1 179 ? 8.972 -2.740 -14.661 1.00 66.81 179 ASP A O 1
ATOM 1407 N N . HIS A 1 180 ? 7.304 -3.870 -13.630 1.00 71.44 180 HIS A N 1
ATOM 1408 C CA . HIS A 1 180 ? 7.374 -3.294 -12.293 1.00 71.44 180 HIS A CA 1
ATOM 1409 C C . HIS A 1 180 ? 7.422 -4.412 -11.236 1.00 71.44 180 HIS A C 1
ATOM 1411 O O . HIS A 1 180 ? 6.528 -5.249 -11.149 1.00 71.44 180 HIS A O 1
ATOM 1417 N N . GLY A 1 181 ? 8.452 -4.436 -10.403 1.00 77.00 181 GLY A N 1
ATOM 1418 C CA . GLY A 1 181 ? 8.482 -5.241 -9.188 1.00 77.00 181 GLY A CA 1
ATOM 1419 C C . GLY A 1 181 ? 7.391 -4.807 -8.207 1.00 77.00 181 GLY A C 1
ATOM 1420 O O . GLY A 1 181 ? 6.906 -3.682 -8.247 1.00 77.00 181 GLY A O 1
ATOM 1421 N N . CYS A 1 182 ? 6.988 -5.714 -7.325 1.00 83.56 182 CYS A N 1
ATOM 1422 C CA . CYS A 1 182 ? 5.941 -5.485 -6.337 1.00 83.56 182 CYS A CA 1
ATOM 1423 C C . CYS A 1 182 ? 6.506 -4.771 -5.100 1.00 83.56 182 CYS A C 1
ATOM 1425 O O . CYS A 1 182 ? 7.609 -5.088 -4.646 1.00 83.56 182 CYS A O 1
ATOM 1427 N N . GLU A 1 183 ? 5.727 -3.854 -4.521 1.00 86.31 183 GLU A N 1
ATOM 1428 C CA . GLU A 1 183 ? 5.930 -3.366 -3.155 1.00 86.31 183 GLU A CA 1
ATOM 1429 C C . GLU A 1 183 ? 5.037 -4.147 -2.184 1.00 86.31 183 GLU A C 1
ATOM 1431 O O . GLU A 1 183 ? 3.875 -4.430 -2.482 1.00 86.31 183 GLU A O 1
ATOM 1436 N N . ALA A 1 184 ? 5.570 -4.486 -1.010 1.00 90.12 184 ALA A N 1
ATOM 1437 C CA . ALA A 1 184 ? 4.831 -5.229 0.004 1.00 90.12 184 ALA A CA 1
ATOM 1438 C C . ALA A 1 184 ? 5.206 -4.761 1.410 1.00 90.12 184 ALA A C 1
ATOM 1440 O O . ALA A 1 184 ? 6.379 -4.657 1.754 1.00 90.12 184 ALA A O 1
ATOM 1441 N N . LEU A 1 185 ? 4.200 -4.534 2.251 1.00 91.31 185 LEU A N 1
ATOM 1442 C CA . LEU A 1 185 ? 4.379 -4.045 3.613 1.00 91.31 185 LEU A CA 1
ATOM 1443 C C . LEU A 1 185 ? 3.426 -4.770 4.561 1.00 91.31 185 LEU A C 1
ATOM 1445 O O . LEU A 1 185 ? 2.226 -4.861 4.289 1.00 91.31 185 LEU A O 1
ATOM 1449 N N . SER A 1 186 ? 3.943 -5.212 5.707 1.00 92.88 186 SER A N 1
ATOM 1450 C CA . SER A 1 186 ? 3.116 -5.754 6.780 1.00 92.88 186 SER A CA 1
ATOM 1451 C C . SER A 1 186 ? 2.719 -4.659 7.759 1.00 92.88 186 SER A C 1
ATOM 1453 O O . SER A 1 186 ? 3.540 -3.868 8.228 1.00 92.88 186 SER A O 1
ATOM 1455 N N . ILE A 1 187 ? 1.427 -4.643 8.085 1.00 92.12 187 ILE A N 1
ATOM 1456 C CA . ILE A 1 187 ? 0.813 -3.699 9.016 1.00 92.12 187 ILE A CA 1
ATOM 1457 C C . ILE A 1 187 ? 0.245 -4.507 10.176 1.00 92.12 187 ILE A C 1
ATOM 1459 O O . ILE A 1 187 ? -0.725 -5.251 10.020 1.00 92.12 187 ILE A O 1
ATOM 1463 N N . ARG A 1 188 ? 0.832 -4.361 11.365 1.00 91.62 188 ARG A N 1
ATOM 1464 C CA . ARG A 1 188 ? 0.272 -4.946 12.587 1.00 91.62 188 ARG A CA 1
ATOM 1465 C C . ARG A 1 188 ? -0.616 -3.921 13.266 1.00 91.62 188 ARG A C 1
ATOM 1467 O O . ARG A 1 188 ? -0.184 -2.814 13.565 1.00 91.62 188 ARG A O 1
ATOM 1474 N N . LEU A 1 189 ? -1.846 -4.332 13.549 1.00 89.94 189 LEU A N 1
ATOM 1475 C CA . LEU A 1 189 ? -2.831 -3.531 14.264 1.00 89.94 189 LEU A CA 1
ATOM 1476 C C . LEU A 1 189 ? -2.899 -3.968 15.722 1.00 89.94 189 LEU A C 1
ATOM 1478 O O . LEU A 1 189 ? -3.093 -5.150 16.015 1.00 89.94 189 LEU A O 1
ATOM 1482 N N . ARG A 1 190 ? -2.785 -3.011 16.641 1.00 88.25 190 ARG A N 1
ATOM 1483 C CA . ARG A 1 190 ? -3.002 -3.222 18.075 1.00 88.25 190 ARG A CA 1
ATOM 1484 C C . ARG A 1 190 ? -4.059 -2.255 18.574 1.00 88.25 190 ARG A C 1
ATOM 1486 O O . ARG A 1 190 ? -4.024 -1.074 18.247 1.00 88.25 190 ARG A O 1
ATOM 1493 N N . ARG A 1 191 ? -5.003 -2.750 19.372 1.00 87.00 191 ARG A N 1
ATOM 1494 C CA . ARG A 1 191 ? -5.958 -1.882 20.063 1.00 87.00 191 ARG A CA 1
ATOM 1495 C C . ARG A 1 191 ? -5.236 -1.196 21.218 1.00 87.00 191 ARG A C 1
ATOM 1497 O O . ARG A 1 191 ? -4.572 -1.883 21.996 1.00 87.00 191 ARG A O 1
ATOM 1504 N N . LYS A 1 192 ? -5.344 0.128 21.322 1.00 83.31 192 LYS A N 1
ATOM 1505 C CA . LYS A 1 192 ? -4.781 0.862 22.459 1.00 83.31 192 LYS A CA 1
ATOM 1506 C C . LYS A 1 192 ? -5.589 0.526 23.705 1.00 83.31 192 LYS A C 1
ATOM 1508 O O . LYS A 1 192 ? -6.811 0.371 23.656 1.00 83.31 192 LYS A O 1
ATOM 1513 N N . ALA A 1 193 ? -4.896 0.340 24.818 1.00 76.94 193 ALA A N 1
ATOM 1514 C CA . ALA A 1 193 ? -5.560 0.021 26.068 1.00 76.94 193 ALA A CA 1
ATOM 1515 C C . ALA A 1 193 ? -6.257 1.267 26.629 1.00 76.94 193 ALA A C 1
ATOM 1517 O O . ALA A 1 193 ? -5.729 2.369 26.512 1.00 76.94 193 ALA A O 1
ATOM 1518 N N . TRP A 1 194 ? -7.416 1.103 27.271 1.00 68.38 194 TRP A N 1
ATOM 1519 C CA . TRP A 1 194 ? -8.254 2.217 27.746 1.00 68.38 194 TRP A CA 1
ATOM 1520 C C . TRP A 1 194 ? -7.539 3.172 28.727 1.00 68.38 194 TRP A C 1
ATOM 1522 O O . TRP A 1 194 ? -7.904 4.339 28.827 1.00 68.38 194 TRP A O 1
ATOM 1532 N N . TRP A 1 195 ? -6.486 2.720 29.415 1.00 66.88 195 TRP A N 1
ATOM 1533 C CA . TRP A 1 195 ? -5.668 3.564 30.297 1.00 66.88 195 TRP A CA 1
ATOM 1534 C C . TRP A 1 195 ? -4.652 4.444 29.551 1.00 66.88 195 TRP A C 1
ATOM 1536 O O . TRP A 1 195 ? -4.094 5.364 30.140 1.00 66.88 195 TRP A O 1
ATOM 1546 N N . GLN A 1 196 ? -4.391 4.195 28.263 1.00 63.66 196 GLN A N 1
ATOM 1547 C CA . GLN A 1 196 ? -3.479 5.012 27.449 1.00 63.66 196 GLN A CA 1
ATOM 1548 C C . GLN A 1 196 ? -4.114 6.328 26.969 1.00 63.66 196 GLN A C 1
ATOM 1550 O O . GLN A 1 196 ? -3.400 7.169 26.437 1.00 63.66 196 GLN A O 1
ATOM 1555 N N . PHE A 1 197 ? -5.422 6.517 27.179 1.00 59.12 197 PHE A N 1
ATOM 1556 C CA . PHE A 1 197 ? -6.173 7.717 26.785 1.00 59.12 197 PHE A CA 1
ATOM 1557 C C . PHE A 1 197 ? -6.241 8.796 27.884 1.00 59.12 197 PHE A C 1
ATOM 1559 O O . PHE A 1 197 ? -6.789 9.864 27.646 1.00 59.12 197 PHE A O 1
ATOM 1566 N N . TRP A 1 198 ? -5.706 8.520 29.081 1.00 55.50 198 TRP A N 1
ATOM 1567 C CA . TRP A 1 198 ? -5.768 9.407 30.257 1.00 55.50 198 TRP A CA 1
ATOM 1568 C C . TRP A 1 198 ? -4.417 10.065 30.600 1.00 55.50 198 TRP A C 1
ATOM 1570 O O . TRP A 1 198 ? -4.161 10.381 31.761 1.00 55.50 198 TRP A O 1
ATOM 1580 N N . LYS A 1 199 ? -3.536 10.231 29.609 1.00 51.06 199 LYS A N 1
ATOM 1581 C CA . LYS A 1 199 ? -2.299 11.020 29.721 1.00 51.06 199 LYS A CA 1
ATOM 1582 C C . LYS A 1 199 ? -2.446 12.316 28.945 1.00 51.06 199 LYS A C 1
ATOM 1584 O O . LYS A 1 199 ? -1.906 13.326 29.439 1.00 51.06 199 LYS A O 1
#

Sequence (199 aa):
MISKSRVVFNREGLLIAVKSSVCAAPSWSERDFKGKVIFGGVDFQHPCGARIRVITGHMRGRNQEQLDAFGAFAAEGTAQIEVITADFNEDFQERSAGTVPCPFDGKHVTLRRAPDLPQVSRPGNKQAQTPGQGLKIDYIWVRERTQDFQTELFFDEASRRAIIDSHKDCEATGEWPSDHGCEALSIRLRRKAWWQFWK

InterPro domains:
  IPR036691 Endonuclease/exonuclease/phosphatase superfamily [G3DSA:3.60.10.10] (4-191)
  IPR036691 Endonuclease/exonuclease/phosphatase superfamily [SSF56219] (4-180)

pLDDT: mean 78.54, std 13.32, range [36.88, 94.94]

Organism: NCBI:txid2562237

Foldseek 3Di:
DDQDWDAFDDDPRDGDTHGPVFWDDKDKDWDDDPVPWIKIKIWTAGPVRFIEIEIEIEADAPPVVVVLVSVVVQVPDPGQKYKYWYQNVYDPDPDDPFWDADPNPSAWTFGQDDPPFDNAQAAPVLLPVDPDGSRHHITITMHGPDPQKDKDKDQDPVQRVQQVQLRAQDPVPSHRPDSTGDHGIDIDMDTDDPVVVVD

Secondary structure (DSSP, 8-state):
----EEE---BTTB---EEGGG-EEEEEEEEEETTTEEEEEEEEE-TTS-EEEEEE-B--TT-HHHHHHHHHHHHT---SEEEEEEB-SS------SSEEEPTTTS--EEEPPPTTS-SSSS-TTTGGGSSS-S----EEEEEE-STTEEEEEE--HHHHHHHHHHTS--TTTS--S-SSPPP--EEEEEEPPGGGG--